Protein AF-A0A560JV36-F1 (afdb_monomer)

Nearest PDB structures (foldseek):
  2elb-assembly1_A-2  TM=2.844E-01  e=1.618E+00  Homo sapiens
  5ew5-assembly4_D  TM=3.271E-01  e=3.109E+00  Escherichia coli
  3ja6-assembly1_H  TM=3.514E-01  e=5.975E+00  Escherichia coli
  3zx6-assembly1_A  TM=2.490E-01  e=4.184E+00  Archaeoglobus fulgidus DSM 4304

InterPro domains:
  IPR007439 Chemotaxis phosphatase, CheZ [PF04344] (165-250)

Organism: NCBI:txid28077

Structure (mmCIF, N/CA/C/O backbone):
data_AF-A0A560JV36-F1
#
_entry.id   AF-A0A560JV36-F1
#
loop_
_atom_site.group_PDB
_atom_site.id
_atom_site.type_symbol
_atom_site.label_atom_id
_atom_site.label_alt_id
_atom_site.label_comp_id
_atom_site.label_asym_id
_atom_site.label_entity_id
_atom_site.label_seq_id
_atom_site.pdbx_PDB_ins_code
_atom_site.Cartn_x
_atom_site.Cartn_y
_atom_site.Cartn_z
_atom_site.occupancy
_atom_site.B_iso_or_equiv
_atom_site.auth_seq_id
_atom_site.auth_comp_id
_atom_site.auth_asym_id
_atom_site.auth_atom_id
_atom_site.pdbx_PDB_model_num
ATOM 1 N N . MET A 1 1 ? -36.695 -21.316 -60.852 1.00 41.94 1 MET A N 1
ATOM 2 C CA . MET A 1 1 ? -36.403 -22.644 -61.435 1.00 41.94 1 MET A CA 1
ATOM 3 C C . MET A 1 1 ? -34.907 -22.887 -61.261 1.00 41.94 1 MET A C 1
ATOM 5 O O . MET A 1 1 ? -34.122 -22.280 -61.974 1.00 41.94 1 MET A O 1
ATOM 9 N N . GLY A 1 2 ? -34.508 -23.595 -60.200 1.00 36.28 2 GLY A N 1
ATOM 10 C CA . GLY A 1 2 ? -33.107 -23.695 -59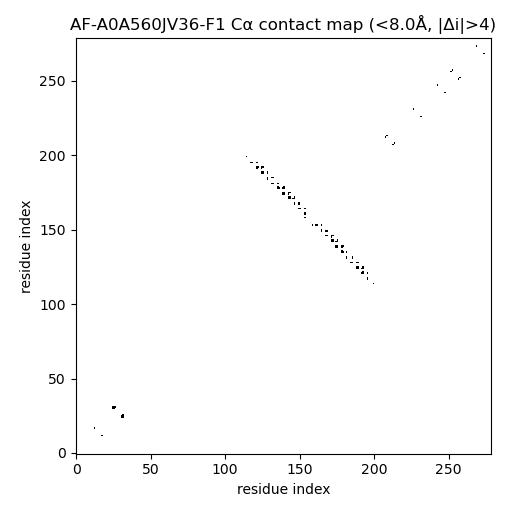.770 1.00 36.28 2 GLY A CA 1
ATOM 11 C C . GLY A 1 2 ? -32.317 -24.739 -60.560 1.00 36.28 2 GLY A C 1
ATOM 12 O O . GLY A 1 2 ? -32.754 -25.882 -60.671 1.00 36.28 2 GLY A O 1
ATOM 13 N N . GLN A 1 3 ? -31.159 -24.343 -61.090 1.00 41.47 3 GLN A N 1
ATOM 14 C CA . GLN A 1 3 ? -30.168 -25.240 -61.686 1.00 41.47 3 GLN A CA 1
ATOM 15 C C . GLN A 1 3 ? -29.420 -25.986 -60.571 1.00 41.47 3 GLN A C 1
ATOM 17 O O . GLN A 1 3 ? -28.807 -25.356 -59.713 1.00 41.47 3 GLN A O 1
ATOM 22 N N . LYS A 1 4 ? -29.467 -27.325 -60.580 1.00 43.69 4 LYS A N 1
ATOM 23 C CA . LYS A 1 4 ? -28.567 -28.170 -59.782 1.00 43.69 4 LYS A CA 1
ATOM 24 C C . LYS A 1 4 ? -27.285 -28.397 -60.579 1.00 43.69 4 LYS A C 1
ATOM 26 O O . LYS A 1 4 ? -27.257 -29.200 -61.506 1.00 43.69 4 LYS A O 1
ATOM 31 N N . THR A 1 5 ? -26.239 -27.675 -60.206 1.00 42.78 5 THR A N 1
ATOM 32 C CA . THR A 1 5 ? -24.848 -27.919 -60.588 1.00 42.78 5 THR A CA 1
ATOM 33 C C . THR A 1 5 ? -24.401 -29.246 -59.969 1.00 42.78 5 THR A C 1
ATOM 35 O O . THR A 1 5 ? -24.164 -29.331 -58.767 1.00 42.78 5 THR A O 1
ATOM 38 N N . GLY A 1 6 ? -24.338 -30.304 -60.781 1.00 41.75 6 GLY A N 1
ATOM 39 C CA . GLY A 1 6 ? -23.710 -31.568 -60.405 1.00 41.75 6 GLY A CA 1
ATOM 40 C C . GLY A 1 6 ? -22.197 -31.396 -60.419 1.00 41.75 6 GLY A C 1
ATOM 41 O O . GLY A 1 6 ? -21.575 -31.466 -61.476 1.00 41.75 6 GLY A O 1
ATOM 42 N N . VAL A 1 7 ? -21.621 -31.111 -59.255 1.00 38.47 7 VAL A N 1
ATOM 43 C CA . VAL A 1 7 ? -20.174 -31.140 -59.044 1.00 38.47 7 VAL A CA 1
ATOM 44 C C . VAL A 1 7 ? -19.738 -32.598 -59.177 1.00 38.47 7 VAL A C 1
ATOM 46 O O . VAL A 1 7 ? -20.092 -33.428 -58.345 1.00 38.47 7 VAL A O 1
ATOM 49 N N . VAL A 1 8 ? -19.032 -32.928 -60.260 1.00 46.91 8 VAL A N 1
ATOM 50 C CA . VAL A 1 8 ? -18.355 -34.222 -60.398 1.00 46.91 8 VAL A CA 1
ATOM 51 C C . VAL A 1 8 ? -17.163 -34.184 -59.450 1.00 46.91 8 VAL A C 1
ATOM 53 O O . VAL A 1 8 ? -16.150 -33.548 -59.727 1.00 46.91 8 VAL A O 1
ATOM 56 N N . GLU A 1 9 ? -17.336 -34.801 -58.290 1.00 43.22 9 GLU A N 1
ATOM 57 C CA . GLU A 1 9 ? -16.313 -34.953 -57.266 1.00 43.22 9 GLU A CA 1
ATOM 58 C C . GLU A 1 9 ? -15.218 -35.886 -57.801 1.00 43.22 9 GLU A C 1
ATOM 60 O O . GLU A 1 9 ? -15.402 -37.096 -57.928 1.00 43.22 9 GLU A O 1
ATOM 65 N N . THR A 1 10 ? -14.079 -35.316 -58.196 1.00 47.97 10 THR A N 1
ATOM 66 C CA . THR A 1 10 ? -12.901 -36.086 -58.606 1.00 47.97 10 THR A CA 1
ATOM 67 C C . THR A 1 10 ? -12.250 -36.675 -57.358 1.00 47.97 10 THR A C 1
ATOM 69 O O . THR A 1 10 ? -11.344 -36.074 -56.779 1.00 47.97 10 THR A O 1
ATOM 72 N N . ALA A 1 11 ? -12.756 -37.823 -56.904 1.00 59.91 11 ALA A N 1
ATOM 73 C CA . ALA A 1 11 ? -12.191 -38.553 -55.779 1.00 59.91 11 ALA A CA 1
ATOM 74 C C . ALA A 1 11 ? -10.736 -38.951 -56.084 1.00 59.91 11 ALA A C 1
ATOM 76 O O . ALA A 1 11 ? -10.438 -39.515 -57.139 1.00 59.91 11 ALA A O 1
ATOM 77 N N . ALA A 1 12 ? -9.824 -38.645 -55.161 1.00 54.38 12 ALA A N 1
ATOM 78 C CA . ALA A 1 12 ? -8.434 -39.070 -55.240 1.00 54.38 12 ALA A CA 1
ATOM 79 C C . ALA A 1 12 ? -8.362 -40.590 -55.021 1.00 54.38 12 ALA A C 1
ATOM 81 O O . ALA A 1 12 ? -8.427 -41.063 -53.889 1.00 54.38 12 ALA A O 1
ATOM 82 N N . ILE A 1 13 ? -8.276 -41.355 -56.110 1.00 73.94 13 ILE A N 1
ATOM 83 C CA . ILE A 1 13 ? -8.125 -42.815 -56.071 1.00 73.94 13 ILE A CA 1
ATOM 84 C C . ILE A 1 13 ? -6.746 -43.127 -55.478 1.00 73.94 13 ILE A C 1
ATOM 86 O O . ILE A 1 13 ? -5.730 -42.635 -55.977 1.00 73.94 13 ILE A O 1
ATOM 90 N N . THR A 1 14 ? -6.693 -43.912 -54.399 1.00 78.75 14 THR A N 1
ATOM 91 C CA . THR A 1 14 ? -5.411 -44.319 -53.810 1.00 78.75 14 THR A CA 1
ATOM 92 C C . THR A 1 14 ? -4.695 -45.320 -54.723 1.00 78.75 14 THR A C 1
ATOM 94 O O . THR A 1 14 ? -5.319 -45.985 -55.547 1.00 78.75 14 THR A O 1
ATOM 97 N N . ALA A 1 15 ? -3.372 -45.466 -54.591 1.00 69.25 15 ALA A N 1
ATOM 98 C CA . ALA A 1 15 ? -2.605 -46.390 -55.437 1.00 69.25 15 ALA A CA 1
ATOM 99 C C . ALA A 1 15 ? -3.085 -47.855 -55.333 1.00 69.25 15 ALA A C 1
ATOM 101 O O . ALA A 1 15 ? -2.974 -48.599 -56.303 1.00 69.25 15 ALA A O 1
ATOM 102 N N . ALA A 1 16 ? -3.633 -48.255 -54.180 1.00 76.19 16 ALA A N 1
ATOM 103 C CA . ALA A 1 16 ? -4.204 -49.585 -53.970 1.00 76.19 16 ALA A CA 1
ATOM 104 C C . ALA A 1 16 ? -5.588 -49.740 -54.627 1.00 76.19 16 ALA A C 1
ATOM 106 O O . ALA A 1 16 ? -5.872 -50.776 -55.223 1.00 76.19 16 ALA A O 1
ATOM 107 N N . ASP A 1 17 ? -6.425 -48.701 -54.579 1.00 77.50 17 ASP A N 1
ATOM 108 C CA . ASP A 1 17 ? -7.713 -48.702 -55.284 1.00 77.50 17 ASP A CA 1
ATOM 109 C C . ASP A 1 17 ? -7.498 -48.713 -56.802 1.00 77.50 17 ASP A C 1
ATOM 111 O O . ASP A 1 17 ? -8.199 -49.408 -57.532 1.00 77.50 17 ASP A O 1
ATOM 115 N N . TYR A 1 18 ? -6.478 -47.993 -57.281 1.00 76.44 18 TYR A N 1
ATOM 116 C CA . TYR A 1 18 ? -6.113 -47.966 -58.694 1.00 76.44 18 TYR A CA 1
ATOM 117 C C . TYR A 1 18 ? -5.726 -49.357 -59.205 1.00 76.44 18 TYR A C 1
ATOM 119 O O . TYR A 1 18 ? -6.238 -49.778 -60.238 1.00 76.44 18 TYR A O 1
ATOM 127 N N . THR A 1 19 ? -4.870 -50.094 -58.488 1.00 76.81 19 THR A N 1
ATOM 128 C CA . THR A 1 19 ? -4.449 -51.443 -58.910 1.00 76.81 19 THR A CA 1
ATOM 129 C C . THR A 1 19 ? -5.589 -52.456 -58.847 1.00 76.81 19 THR A C 1
ATOM 131 O O . THR A 1 19 ? -5.676 -53.324 -59.714 1.00 76.81 19 THR A O 1
ATOM 134 N N . ALA A 1 20 ? -6.493 -52.335 -57.870 1.00 80.00 20 ALA A N 1
ATOM 135 C CA . ALA A 1 20 ? -7.687 -53.172 -57.792 1.00 80.00 20 ALA A CA 1
ATOM 136 C C . ALA A 1 20 ? -8.638 -52.923 -58.977 1.00 80.00 20 ALA A C 1
ATOM 138 O O . ALA A 1 20 ? -9.064 -53.872 -59.637 1.00 80.00 20 ALA A O 1
ATOM 139 N N . ILE A 1 21 ? -8.907 -51.652 -59.295 1.00 77.94 21 ILE A N 1
ATOM 140 C CA . ILE A 1 21 ? -9.744 -51.257 -60.437 1.00 77.94 21 ILE A CA 1
ATOM 141 C C . ILE A 1 21 ? -9.081 -51.653 -61.762 1.00 77.94 21 ILE A C 1
ATOM 143 O O . ILE A 1 21 ? -9.749 -52.141 -62.670 1.00 77.94 21 ILE A O 1
ATOM 147 N N . GLU A 1 22 ? -7.764 -51.486 -61.890 1.00 76.75 22 GLU A N 1
ATOM 148 C CA . GLU A 1 22 ? -7.005 -51.893 -63.075 1.00 76.75 22 GLU A CA 1
ATOM 149 C C . GLU A 1 22 ? -7.089 -53.409 -63.306 1.00 76.75 22 GLU A C 1
ATOM 151 O O . GLU A 1 22 ? -7.341 -53.841 -64.432 1.00 76.75 22 GLU A O 1
ATOM 156 N N . ALA A 1 23 ? -6.965 -54.221 -62.251 1.00 78.44 23 ALA A N 1
ATOM 157 C CA . ALA A 1 23 ? -7.116 -55.673 -62.337 1.00 78.44 23 ALA A CA 1
ATOM 158 C C . ALA A 1 23 ? -8.531 -56.092 -62.774 1.00 78.44 23 ALA A C 1
ATOM 160 O O . ALA A 1 23 ? -8.683 -57.015 -63.577 1.00 78.44 23 ALA A O 1
ATOM 161 N N . GLU A 1 24 ? -9.563 -55.396 -62.296 1.00 80.88 24 GLU A N 1
ATOM 162 C CA . GLU A 1 24 ? -10.949 -55.634 -62.705 1.00 80.88 24 GLU A CA 1
ATOM 163 C C . GLU A 1 24 ? -11.189 -55.236 -64.170 1.00 80.88 24 GLU A C 1
ATOM 165 O O . GLU A 1 24 ? -11.751 -56.010 -64.948 1.00 80.88 24 GLU A O 1
ATOM 170 N N . LEU A 1 25 ? -10.681 -54.074 -64.586 1.00 76.50 25 LEU A N 1
ATOM 171 C CA . LEU A 1 25 ? -10.759 -53.583 -65.963 1.00 76.50 25 LEU A CA 1
ATOM 172 C C . LEU A 1 25 ? -10.025 -54.498 -66.953 1.00 76.50 25 LEU A C 1
ATOM 174 O O . LEU A 1 25 ? -10.475 -54.669 -68.087 1.00 76.50 25 LEU A O 1
ATOM 178 N N . LEU A 1 26 ? -8.926 -55.127 -66.532 1.00 77.31 26 LEU A N 1
ATOM 179 C CA . LEU A 1 26 ? -8.148 -56.063 -67.346 1.00 77.31 26 LEU A CA 1
ATOM 180 C C . LEU A 1 26 ? -8.851 -57.406 -67.600 1.00 77.31 26 LEU A C 1
ATOM 182 O O . LEU A 1 26 ? -8.397 -58.146 -68.480 1.00 77.31 26 LEU A O 1
ATOM 186 N N . ASN A 1 27 ? -9.957 -57.721 -66.913 1.00 82.62 27 ASN A N 1
ATOM 187 C CA . ASN A 1 27 ? -10.761 -58.907 -67.226 1.00 82.62 27 ASN A CA 1
ATOM 188 C C . ASN A 1 27 ? -11.555 -58.755 -68.535 1.00 82.62 27 ASN A C 1
ATOM 190 O O . ASN A 1 27 ? -11.782 -59.756 -69.218 1.00 82.62 27 ASN A O 1
ATOM 194 N N . ASP A 1 28 ? -11.917 -57.532 -68.946 1.00 87.12 28 ASP A N 1
ATOM 195 C CA . ASP A 1 28 ? -12.585 -57.289 -70.232 1.00 87.12 28 ASP A CA 1
ATOM 196 C C . ASP A 1 28 ? -11.551 -57.182 -71.382 1.00 87.12 28 ASP A C 1
ATOM 198 O O . ASP A 1 28 ? -10.689 -56.293 -71.378 1.00 87.12 28 ASP A O 1
ATOM 202 N N . PRO A 1 29 ? -11.625 -58.045 -72.417 1.00 83.12 29 PRO A N 1
ATOM 203 C CA . PRO A 1 29 ? -10.737 -57.984 -73.577 1.00 83.12 29 PRO A CA 1
ATOM 204 C C . PRO A 1 29 ? -10.729 -56.639 -74.317 1.00 83.12 29 PRO A C 1
ATOM 206 O O . PRO A 1 29 ? -9.696 -56.256 -74.869 1.00 83.12 29 PRO A O 1
ATOM 209 N N . ARG A 1 30 ? -11.855 -55.914 -74.357 1.00 80.62 30 ARG A N 1
ATOM 210 C CA . ARG A 1 30 ? -11.946 -54.616 -75.051 1.00 80.62 30 ARG A CA 1
ATOM 211 C C . ARG A 1 30 ? -11.206 -53.525 -74.294 1.00 80.62 30 ARG A C 1
ATOM 213 O O . ARG A 1 30 ? -10.512 -52.711 -74.904 1.00 80.62 30 ARG A O 1
ATOM 220 N N . THR A 1 31 ? -11.323 -53.546 -72.974 1.00 82.25 31 THR A N 1
ATOM 221 C CA . THR A 1 31 ? -10.645 -52.607 -72.085 1.00 82.25 31 THR A CA 1
ATOM 222 C C . THR A 1 31 ? -9.133 -52.775 -72.172 1.00 82.25 31 THR A C 1
ATOM 224 O O . THR A 1 31 ? -8.419 -51.786 -72.313 1.00 82.25 31 THR A O 1
ATOM 227 N N . ARG A 1 32 ? -8.636 -54.015 -72.239 1.00 81.94 32 ARG A N 1
ATOM 228 C CA . ARG A 1 32 ? -7.206 -54.297 -72.449 1.00 81.94 32 ARG A CA 1
ATOM 229 C C . ARG A 1 32 ? -6.658 -53.671 -73.736 1.00 81.94 32 ARG A C 1
ATOM 231 O O . ARG A 1 32 ? -5.669 -52.945 -73.692 1.00 81.94 32 ARG A O 1
ATOM 238 N N . ALA A 1 33 ? -7.340 -53.879 -74.863 1.00 82.00 33 ALA A N 1
ATOM 239 C CA . ALA A 1 33 ? -6.922 -53.319 -76.152 1.00 82.00 33 ALA A CA 1
ATOM 240 C C . ALA A 1 33 ? -6.963 -51.778 -76.172 1.00 82.00 33 ALA A C 1
ATOM 242 O O . ALA A 1 33 ? -6.123 -51.129 -76.801 1.00 82.00 33 ALA A O 1
ATOM 243 N N . PHE A 1 34 ? -7.933 -51.172 -75.47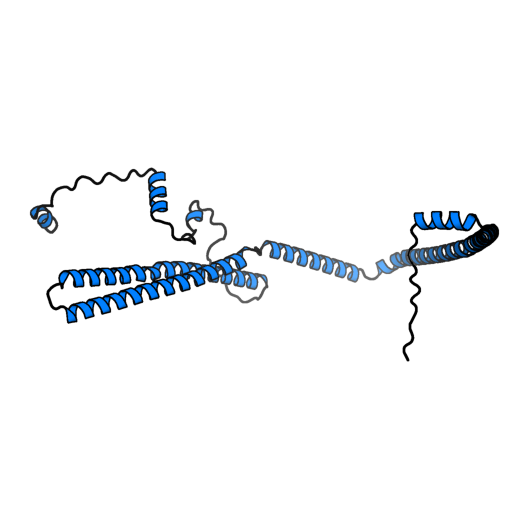7 1.00 83.81 34 PHE A N 1
ATOM 244 C CA . PHE A 1 34 ? -7.996 -49.722 -75.309 1.00 83.81 34 PHE A CA 1
ATOM 245 C C . PHE A 1 34 ? -6.799 -49.186 -74.509 1.00 83.81 34 PHE A C 1
ATOM 247 O O . PHE A 1 34 ? -6.168 -48.218 -74.943 1.00 83.81 34 PHE A O 1
ATOM 254 N N . LEU A 1 35 ? -6.460 -49.825 -73.384 1.00 82.00 35 LEU A N 1
ATOM 255 C CA . LEU A 1 35 ? -5.333 -49.428 -72.535 1.00 82.00 35 LEU A CA 1
ATOM 256 C C . LEU A 1 35 ? -3.995 -49.555 -73.277 1.00 82.00 35 LEU A C 1
ATOM 258 O O . LEU A 1 35 ? -3.226 -48.600 -73.297 1.00 82.00 35 LEU A O 1
ATOM 262 N N . GLU A 1 36 ? -3.764 -50.649 -74.006 1.00 81.38 36 GLU A N 1
ATOM 263 C CA . GLU A 1 36 ? -2.555 -50.819 -74.829 1.00 81.38 36 GLU A CA 1
ATOM 264 C C . GLU A 1 36 ? -2.394 -49.703 -75.872 1.00 81.38 36 GLU A C 1
ATOM 266 O O . GLU A 1 36 ? -1.304 -49.145 -76.051 1.00 81.38 36 GLU A O 1
ATOM 271 N N . LYS A 1 37 ? -3.492 -49.335 -76.549 1.00 80.50 37 LYS A N 1
ATOM 272 C CA . LYS A 1 37 ? -3.490 -48.267 -77.556 1.00 80.50 37 LYS A CA 1
ATOM 273 C C . LYS A 1 37 ? -3.258 -46.891 -76.927 1.00 80.50 37 LYS A C 1
ATOM 275 O O . LYS A 1 37 ? -2.536 -46.074 -77.501 1.00 80.50 37 LYS A O 1
ATOM 280 N N . ARG A 1 38 ? -3.830 -46.638 -75.746 1.00 79.38 38 ARG A N 1
ATOM 281 C CA . ARG A 1 38 ? -3.603 -45.418 -74.957 1.00 79.38 38 ARG A CA 1
ATOM 282 C C . ARG A 1 38 ? -2.145 -45.311 -74.515 1.00 79.38 38 ARG A C 1
ATOM 284 O O . ARG A 1 38 ? -1.536 -44.263 -74.706 1.00 79.38 38 ARG A O 1
ATOM 291 N N . ASP A 1 39 ? -1.565 -46.386 -74.000 1.00 76.50 39 ASP A N 1
ATOM 292 C CA . ASP A 1 39 ? -0.191 -46.389 -73.497 1.00 76.50 39 ASP A CA 1
ATOM 293 C C . ASP A 1 39 ? 0.826 -46.249 -74.645 1.00 76.50 39 ASP A C 1
ATOM 295 O O . ASP A 1 39 ? 1.860 -45.594 -74.507 1.00 76.50 39 ASP A O 1
ATOM 299 N N . ALA A 1 40 ? 0.529 -46.802 -75.828 1.00 74.19 40 ALA A N 1
ATOM 300 C CA . ALA A 1 40 ? 1.289 -46.522 -77.049 1.00 74.19 40 ALA A CA 1
ATOM 301 C C . ALA A 1 40 ? 1.216 -45.036 -77.455 1.00 74.19 40 ALA A C 1
ATOM 303 O O . ALA A 1 40 ? 2.239 -44.439 -77.793 1.00 74.19 40 ALA A O 1
ATOM 304 N N . HIS A 1 41 ? 0.034 -44.417 -77.374 1.00 71.81 41 HIS A N 1
ATOM 305 C CA . HIS A 1 41 ? -0.137 -42.995 -77.676 1.00 71.81 41 HIS A CA 1
ATOM 306 C C . HIS A 1 41 ? 0.590 -42.095 -76.663 1.00 71.81 41 HIS A C 1
ATOM 308 O O . HIS A 1 41 ? 1.303 -41.177 -77.063 1.00 71.81 41 HIS A O 1
ATOM 314 N N . MET A 1 42 ? 0.496 -42.396 -75.364 1.00 64.44 42 MET A N 1
ATOM 315 C CA . MET A 1 42 ? 1.185 -41.642 -74.310 1.00 64.44 42 MET A CA 1
ATOM 316 C C . MET A 1 42 ? 2.709 -41.725 -74.423 1.00 64.44 42 MET A C 1
ATOM 318 O O . MET A 1 42 ? 3.383 -40.722 -74.199 1.00 64.44 42 MET A O 1
ATOM 322 N N . ARG A 1 43 ? 3.264 -42.875 -74.826 1.00 65.44 43 ARG A N 1
ATOM 323 C CA . ARG A 1 43 ? 4.708 -43.007 -75.085 1.00 65.44 43 ARG A CA 1
ATOM 324 C C . ARG A 1 43 ? 5.178 -42.107 -76.230 1.00 65.44 43 ARG A C 1
ATOM 326 O O . ARG A 1 43 ? 6.215 -41.462 -76.099 1.00 65.44 43 ARG A O 1
ATOM 333 N N . ASN A 1 44 ? 4.400 -42.007 -77.307 1.00 63.22 44 ASN A N 1
ATOM 334 C CA . ASN A 1 44 ? 4.735 -41.136 -78.436 1.00 63.22 44 ASN A CA 1
ATOM 335 C C . ASN A 1 44 ? 4.583 -39.643 -78.099 1.00 63.22 44 ASN A C 1
ATOM 337 O O . ASN A 1 44 ? 5.404 -38.840 -78.530 1.00 63.22 44 ASN A O 1
ATOM 341 N N . VAL A 1 45 ? 3.580 -39.265 -77.302 1.00 61.56 45 VAL A N 1
ATOM 342 C CA . VAL A 1 45 ? 3.370 -37.865 -76.891 1.00 61.56 45 VAL A CA 1
ATOM 343 C C . VAL A 1 45 ? 4.405 -37.424 -75.845 1.00 61.56 45 VAL A C 1
ATOM 345 O O . VAL A 1 45 ? 4.955 -36.331 -75.949 1.00 61.56 45 VAL A O 1
ATOM 348 N N . GLY A 1 46 ? 4.752 -38.286 -74.884 1.00 58.31 46 GLY A N 1
ATOM 349 C CA . GLY A 1 46 ? 5.746 -37.976 -73.850 1.00 58.31 46 GLY A CA 1
ATOM 350 C C . GLY A 1 46 ? 7.166 -37.777 -74.393 1.00 58.31 46 GLY A C 1
ATOM 351 O O . GLY A 1 46 ? 7.893 -36.912 -73.905 1.00 58.31 46 GLY A O 1
ATOM 352 N N . ALA A 1 47 ? 7.554 -38.524 -75.432 1.00 57.59 47 ALA A N 1
ATOM 353 C CA . ALA A 1 47 ? 8.881 -38.406 -76.036 1.00 57.59 47 ALA A CA 1
ATOM 354 C C . ALA A 1 47 ? 9.089 -37.064 -76.763 1.00 57.59 47 ALA A C 1
ATOM 356 O O . ALA A 1 47 ? 10.168 -36.479 -76.666 1.00 57.59 47 ALA A O 1
ATOM 357 N N . SER A 1 48 ? 8.065 -36.551 -77.454 1.00 57.88 48 SER A N 1
ATOM 358 C CA . SER A 1 48 ? 8.172 -35.301 -78.214 1.00 57.88 48 SER A CA 1
ATOM 359 C C . SER A 1 48 ? 8.042 -34.063 -77.326 1.00 57.88 48 SER A C 1
ATOM 361 O O . SER A 1 48 ? 8.866 -33.160 -77.406 1.00 57.88 48 SER A O 1
ATOM 363 N N . THR A 1 49 ? 7.065 -34.015 -76.416 1.00 61.91 49 THR A N 1
ATOM 364 C CA . THR A 1 49 ? 6.797 -32.781 -75.656 1.00 61.91 49 THR A CA 1
ATOM 365 C C . THR A 1 49 ? 7.837 -32.514 -74.564 1.00 61.91 49 THR A C 1
ATOM 367 O O . THR A 1 49 ? 8.238 -31.368 -74.364 1.00 61.91 49 THR A O 1
ATOM 370 N N . SER A 1 50 ? 8.324 -33.550 -73.869 1.00 59.91 50 SER A N 1
ATOM 371 C CA . SER A 1 50 ? 9.354 -33.373 -72.834 1.00 59.91 50 SER A CA 1
ATOM 372 C C . SER A 1 50 ? 10.741 -33.121 -73.421 1.00 59.91 50 SER A C 1
ATOM 374 O O . SER A 1 50 ? 11.493 -32.332 -72.851 1.00 59.91 50 SER A O 1
ATOM 376 N N . GLY A 1 51 ? 11.073 -33.746 -74.557 1.00 64.88 51 GLY A N 1
ATOM 377 C CA . GLY A 1 51 ? 12.323 -33.487 -75.276 1.00 64.88 51 GLY A CA 1
ATOM 378 C C . GLY A 1 51 ? 12.408 -32.042 -75.767 1.00 64.88 51 GLY A C 1
ATOM 379 O O . GLY A 1 51 ? 13.414 -31.370 -75.531 1.00 64.88 51 GLY A O 1
ATOM 380 N N . ASP A 1 52 ? 11.318 -31.538 -76.345 1.00 68.31 52 ASP A N 1
ATOM 381 C CA . ASP A 1 52 ? 11.238 -30.163 -76.839 1.00 68.31 52 ASP A CA 1
ATOM 382 C C . ASP A 1 52 ? 11.290 -29.141 -75.696 1.00 68.31 52 ASP A C 1
ATOM 384 O O . ASP A 1 52 ? 12.044 -28.169 -75.770 1.00 68.31 52 ASP A O 1
ATOM 388 N N . LEU A 1 53 ? 10.564 -29.375 -74.596 1.00 69.62 53 LEU A N 1
ATOM 389 C CA . LEU A 1 53 ? 10.606 -28.498 -73.420 1.00 69.62 53 LEU A CA 1
ATOM 390 C C . LEU A 1 53 ? 11.992 -28.472 -72.762 1.00 69.62 53 LEU A C 1
ATOM 392 O O . LEU A 1 53 ? 12.471 -27.398 -72.406 1.00 69.62 53 LEU A O 1
ATOM 396 N N . LEU A 1 54 ? 12.669 -29.618 -72.632 1.00 72.75 54 LEU A N 1
ATOM 397 C CA . LEU A 1 54 ? 14.046 -29.676 -72.122 1.00 72.75 54 LEU A CA 1
ATOM 398 C C . LEU A 1 54 ? 15.035 -28.973 -73.059 1.00 72.75 54 LEU A C 1
ATOM 400 O O . LEU A 1 54 ? 15.966 -28.320 -72.584 1.00 72.75 54 LEU A O 1
ATOM 404 N N . GLY A 1 55 ? 14.827 -29.072 -74.374 1.00 75.31 55 GLY A N 1
ATOM 405 C CA . GLY A 1 55 ? 15.601 -28.343 -75.377 1.00 75.31 55 GLY A CA 1
ATOM 406 C C . GLY A 1 55 ? 15.439 -26.828 -75.244 1.00 75.31 55 GLY A C 1
ATOM 407 O O . GLY A 1 55 ? 16.436 -26.107 -75.180 1.00 75.31 55 GLY A O 1
ATOM 408 N N . MET A 1 56 ? 14.198 -26.352 -75.114 1.00 77.69 56 MET A N 1
ATOM 409 C CA . MET A 1 56 ? 13.889 -24.935 -74.895 1.00 77.69 56 MET A CA 1
ATOM 410 C C . MET A 1 56 ? 14.446 -24.426 -73.560 1.00 77.69 56 MET A C 1
ATOM 412 O O . MET A 1 56 ? 15.061 -23.362 -73.517 1.00 77.69 56 MET A O 1
ATOM 416 N N . LEU A 1 57 ? 14.309 -25.204 -72.481 1.00 77.44 57 LEU A N 1
ATOM 417 C CA . LEU A 1 57 ? 14.840 -24.838 -71.167 1.00 77.44 57 LEU A CA 1
ATOM 418 C C . LEU A 1 57 ? 16.373 -24.746 -71.192 1.00 77.44 57 LEU A C 1
ATOM 420 O O . LEU A 1 57 ? 16.947 -23.814 -70.637 1.00 77.44 57 LEU A O 1
ATOM 424 N N . ARG A 1 58 ? 17.051 -25.680 -71.872 1.00 76.81 58 ARG A N 1
ATOM 425 C CA . ARG A 1 58 ? 18.513 -25.664 -72.028 1.00 76.81 58 ARG A CA 1
ATOM 426 C C . ARG A 1 58 ? 18.987 -24.458 -72.841 1.00 76.81 58 ARG A C 1
ATOM 428 O O . ARG A 1 58 ? 19.996 -23.859 -72.476 1.00 76.81 58 ARG A O 1
ATOM 435 N N . ALA A 1 59 ? 18.272 -24.095 -73.906 1.00 78.62 59 ALA A N 1
ATOM 436 C CA . ALA A 1 59 ? 18.573 -22.900 -74.691 1.00 78.62 59 ALA A CA 1
ATOM 437 C C . ALA A 1 59 ? 18.458 -21.624 -73.842 1.00 78.62 59 ALA A C 1
ATOM 439 O O . ALA A 1 59 ? 19.366 -20.791 -73.860 1.00 78.62 59 ALA A O 1
ATOM 440 N N . GLU A 1 60 ? 17.406 -21.508 -73.030 1.00 77.75 60 GLU A N 1
ATOM 441 C CA . GLU A 1 60 ? 17.190 -20.302 -72.229 1.00 77.75 60 GLU A CA 1
ATOM 442 C C . GLU A 1 60 ? 18.107 -20.222 -71.001 1.00 77.75 60 GLU A C 1
ATOM 444 O O . GLU A 1 60 ? 18.578 -19.138 -70.654 1.00 77.75 60 GLU A O 1
ATOM 449 N N . VAL A 1 61 ? 18.491 -21.363 -70.417 1.00 82.25 61 VAL A N 1
ATOM 450 C CA . VAL A 1 61 ? 19.579 -21.427 -69.424 1.00 82.25 61 VAL A CA 1
ATOM 451 C C . VAL A 1 61 ? 20.917 -21.007 -70.044 1.00 82.25 61 VAL A C 1
ATOM 453 O O . VAL A 1 61 ? 21.652 -20.241 -69.422 1.00 82.25 61 VAL A O 1
ATOM 456 N N . GLY A 1 62 ? 21.223 -21.428 -71.276 1.00 77.75 62 GLY A N 1
ATOM 457 C CA . GLY A 1 62 ? 22.429 -20.991 -71.991 1.00 77.75 62 GLY A CA 1
ATOM 458 C C . GLY A 1 62 ? 22.440 -19.481 -72.261 1.00 77.75 62 GLY A C 1
ATOM 459 O O . GLY A 1 62 ? 23.463 -18.814 -72.093 1.00 77.75 62 GLY A O 1
ATOM 460 N N . LYS A 1 63 ? 21.278 -18.909 -72.591 1.00 80.75 63 LYS A N 1
ATOM 461 C CA . LYS A 1 63 ? 21.109 -17.463 -72.769 1.00 80.75 63 LYS A CA 1
ATOM 462 C C . LYS A 1 63 ? 21.294 -16.700 -71.456 1.00 80.75 63 LYS A C 1
ATOM 464 O O . LYS A 1 63 ? 22.053 -15.733 -71.433 1.00 80.75 63 LYS A O 1
ATOM 469 N N . LEU A 1 64 ? 20.716 -17.175 -70.350 1.00 74.94 64 LEU A N 1
ATOM 470 C CA . LEU A 1 64 ? 20.942 -16.611 -69.012 1.00 74.94 64 LEU A CA 1
ATOM 471 C C . LEU A 1 64 ? 22.407 -16.707 -68.570 1.00 74.94 64 LEU A C 1
ATOM 473 O O . LEU A 1 64 ? 22.927 -15.755 -67.992 1.00 74.94 64 LEU A O 1
ATOM 477 N N . GLN A 1 65 ? 23.097 -17.807 -68.879 1.00 72.62 65 GLN A N 1
ATOM 478 C CA . GLN A 1 65 ? 24.531 -17.943 -68.616 1.00 72.62 65 GLN A CA 1
ATOM 479 C C . GLN A 1 65 ? 25.350 -16.929 -69.423 1.00 72.62 65 GLN A C 1
ATOM 481 O O . GLN A 1 65 ? 26.228 -16.283 -68.859 1.00 72.62 65 GLN A O 1
ATOM 486 N N . SER A 1 66 ? 25.029 -16.714 -70.704 1.00 73.12 66 SER A N 1
ATOM 487 C CA . SER A 1 66 ? 25.701 -15.696 -71.526 1.00 73.12 66 SER A CA 1
ATOM 488 C C . SER A 1 66 ? 25.451 -14.266 -71.025 1.00 73.12 66 SER A C 1
ATOM 490 O O . SER A 1 66 ? 26.393 -13.482 -70.928 1.00 73.12 66 SER A O 1
ATOM 492 N N . MET A 1 67 ? 24.223 -13.945 -70.599 1.00 72.19 67 MET A N 1
ATOM 493 C CA . MET A 1 67 ? 23.888 -12.659 -69.974 1.00 72.19 67 MET A CA 1
ATOM 494 C C . MET A 1 67 ? 24.584 -12.474 -68.620 1.00 72.19 67 MET A C 1
ATOM 496 O O . MET A 1 67 ? 25.079 -11.390 -68.327 1.00 72.19 67 MET A O 1
ATOM 500 N N . SER A 1 68 ? 24.672 -13.528 -67.804 1.00 67.00 68 SER A N 1
ATOM 501 C CA . SER A 1 68 ? 25.439 -13.524 -66.553 1.00 67.00 68 SER A CA 1
ATOM 502 C C . SER A 1 68 ? 26.931 -13.297 -66.805 1.00 67.00 68 SER A C 1
ATOM 504 O O . SER A 1 68 ? 27.554 -12.537 -66.067 1.00 67.00 68 SER A O 1
ATOM 506 N N . HIS A 1 69 ? 27.497 -13.882 -67.864 1.00 62.97 69 HIS A N 1
ATOM 507 C CA . HIS A 1 69 ? 28.898 -13.670 -68.225 1.00 62.97 69 HIS A CA 1
ATOM 508 C C . HIS A 1 69 ? 29.150 -12.243 -68.737 1.00 62.97 69 HIS A C 1
ATOM 510 O O . HIS A 1 69 ? 30.112 -11.606 -68.320 1.00 62.97 69 HIS A O 1
ATOM 516 N N . GLN A 1 70 ? 28.229 -11.682 -69.527 1.00 63.81 70 GLN A N 1
ATOM 517 C CA . GLN A 1 70 ? 28.277 -10.277 -69.954 1.00 63.81 70 GLN A CA 1
ATOM 518 C C . GLN A 1 70 ? 28.117 -9.291 -68.782 1.00 63.81 70 GLN A C 1
ATOM 520 O O . GLN A 1 70 ? 28.774 -8.252 -68.757 1.00 63.81 70 GLN A O 1
ATOM 525 N N . LEU A 1 71 ? 27.297 -9.616 -67.776 1.00 56.03 71 LEU A N 1
ATOM 526 C CA . LEU A 1 71 ? 27.181 -8.834 -66.539 1.00 56.03 71 LEU A CA 1
ATOM 527 C C . LEU A 1 71 ? 28.408 -8.991 -65.628 1.00 56.03 71 LEU A C 1
ATOM 529 O O . LEU A 1 71 ? 28.747 -8.050 -64.914 1.00 56.03 71 LEU A O 1
ATOM 533 N N . SER A 1 72 ? 29.089 -10.140 -65.662 1.00 58.31 72 SER A N 1
ATOM 534 C CA . SER A 1 72 ? 30.349 -10.376 -64.946 1.00 58.31 72 SER A CA 1
ATOM 535 C C . SER A 1 72 ? 31.487 -9.540 -65.536 1.00 58.31 72 SER A C 1
ATOM 537 O O . SER A 1 72 ? 32.188 -8.867 -64.784 1.00 58.31 72 SER A O 1
ATOM 539 N N . ASP A 1 73 ? 31.626 -9.505 -66.865 1.00 51.84 73 ASP A N 1
ATOM 540 C CA . ASP A 1 73 ? 32.627 -8.664 -67.543 1.00 51.84 73 ASP A CA 1
ATOM 541 C C . ASP A 1 73 ? 32.281 -7.164 -67.459 1.00 51.84 73 ASP A C 1
ATOM 543 O O . ASP A 1 73 ? 33.157 -6.322 -67.261 1.00 51.84 73 ASP A O 1
ATOM 547 N N . GLY A 1 74 ? 30.990 -6.808 -67.496 1.00 49.97 74 GLY A N 1
ATOM 548 C CA . GLY A 1 74 ? 30.528 -5.434 -67.269 1.00 49.97 74 GLY A CA 1
ATOM 549 C C . GLY A 1 74 ? 30.674 -4.951 -65.817 1.00 49.97 74 GLY A C 1
ATOM 550 O O . GLY A 1 74 ? 30.882 -3.760 -65.577 1.00 49.97 74 GLY A O 1
ATOM 551 N N . SER A 1 75 ? 30.624 -5.855 -64.832 1.00 48.12 75 SER A N 1
ATOM 552 C CA . SER A 1 75 ? 30.810 -5.509 -63.412 1.00 48.12 75 SER A CA 1
ATOM 553 C C . SER A 1 75 ? 32.262 -5.180 -63.064 1.00 48.12 75 SER A C 1
ATOM 555 O O . SER A 1 75 ? 32.494 -4.394 -62.145 1.00 48.12 75 SER A O 1
ATOM 557 N N . ILE A 1 76 ? 33.238 -5.691 -63.823 1.00 49.88 76 ILE A N 1
ATOM 558 C CA . ILE A 1 76 ? 34.649 -5.308 -63.661 1.00 49.88 76 ILE A CA 1
ATOM 559 C C . ILE A 1 76 ? 34.881 -3.867 -64.155 1.00 49.88 76 ILE A C 1
ATOM 561 O O . ILE A 1 76 ? 35.683 -3.142 -63.569 1.00 49.88 76 ILE A O 1
ATOM 565 N N . ALA A 1 77 ? 34.118 -3.394 -65.147 1.00 48.50 77 ALA A N 1
ATOM 566 C CA . ALA A 1 77 ? 34.218 -2.019 -65.642 1.00 48.50 77 ALA A CA 1
ATOM 567 C C . ALA A 1 77 ? 33.462 -0.987 -64.773 1.00 48.50 77 ALA A C 1
ATOM 569 O O . ALA A 1 77 ? 33.937 0.134 -64.599 1.00 48.50 77 ALA A O 1
ATOM 570 N N . ILE A 1 78 ? 32.319 -1.344 -64.169 1.00 49.62 78 ILE A N 1
ATOM 571 C CA . ILE A 1 78 ? 31.518 -0.404 -63.350 1.00 49.62 78 ILE A CA 1
ATOM 572 C C . ILE A 1 78 ? 32.055 -0.262 -61.911 1.00 49.62 78 ILE A C 1
ATOM 574 O O . ILE A 1 78 ? 31.852 0.774 -61.272 1.00 49.62 78 ILE A O 1
ATOM 578 N N . ALA A 1 79 ? 32.816 -1.238 -61.403 1.00 49.44 79 ALA A N 1
ATOM 579 C CA . ALA A 1 79 ? 33.488 -1.130 -60.104 1.00 49.44 79 ALA A CA 1
ATOM 580 C C . ALA A 1 79 ? 34.530 0.011 -60.040 1.00 49.44 79 ALA A C 1
ATOM 582 O O . ALA A 1 79 ? 34.864 0.474 -58.950 1.00 49.44 79 ALA A O 1
ATOM 583 N N . GLY A 1 80 ? 35.008 0.509 -61.186 1.00 50.41 80 GLY A N 1
ATOM 584 C CA . GLY A 1 80 ? 36.010 1.574 -61.250 1.00 50.41 80 GLY A CA 1
ATOM 585 C C . GLY A 1 80 ? 35.489 3.007 -61.066 1.00 50.41 80 GLY A C 1
ATOM 586 O O . GLY A 1 80 ? 36.305 3.902 -60.861 1.00 50.41 80 GLY A O 1
ATOM 587 N N . GLN A 1 81 ? 34.173 3.270 -61.137 1.00 55.00 81 GLN A N 1
ATOM 588 C CA . GLN A 1 81 ? 33.687 4.651 -61.337 1.00 55.00 81 GLN A CA 1
ATOM 589 C C . GLN A 1 81 ? 32.990 5.328 -60.140 1.00 55.00 81 GLN A C 1
ATOM 591 O O . GLN A 1 81 ? 32.825 6.545 -60.167 1.00 55.00 81 GLN A O 1
ATOM 596 N N . HIS A 1 82 ? 32.631 4.622 -59.059 1.00 53.66 82 HIS A N 1
ATOM 597 C CA . HIS A 1 82 ? 32.037 5.269 -57.871 1.00 53.66 82 HIS A CA 1
ATOM 598 C C . HIS A 1 82 ? 32.607 4.750 -56.538 1.00 53.66 82 HIS A C 1
ATOM 600 O O . HIS A 1 82 ? 31.858 4.200 -55.722 1.00 53.66 82 HIS A O 1
ATOM 606 N N . PRO A 1 83 ? 33.908 4.975 -56.262 1.00 62.09 83 PRO A N 1
ATOM 607 C CA . PRO A 1 83 ? 34.513 4.655 -54.962 1.00 62.09 83 PRO A CA 1
ATOM 608 C C . PRO A 1 83 ? 33.739 5.290 -53.793 1.00 62.09 83 PRO A C 1
ATOM 610 O O . PRO A 1 83 ? 33.543 4.666 -52.753 1.00 62.09 83 PRO A O 1
ATOM 613 N N . HIS A 1 84 ? 33.183 6.485 -54.009 1.00 64.88 84 HIS A N 1
ATOM 614 C CA . HIS A 1 84 ? 32.382 7.220 -53.031 1.00 64.88 84 HIS A CA 1
ATOM 615 C C . HIS A 1 84 ? 31.070 6.512 -52.635 1.00 64.88 84 HIS A C 1
ATOM 617 O O . HIS A 1 84 ? 30.675 6.536 -51.474 1.00 64.88 84 HIS A O 1
ATOM 623 N N . MET A 1 85 ? 30.402 5.820 -53.568 1.00 65.62 85 MET A N 1
ATOM 624 C CA . MET A 1 85 ? 29.166 5.082 -53.260 1.00 65.62 85 MET A CA 1
ATOM 625 C C . MET A 1 85 ? 29.434 3.776 -52.517 1.00 65.62 85 MET A C 1
ATOM 627 O O . MET A 1 85 ? 28.609 3.340 -51.713 1.00 65.62 85 MET A O 1
ATOM 631 N N . HIS A 1 86 ? 30.588 3.157 -52.770 1.00 71.81 86 HIS A N 1
ATOM 632 C CA . HIS A 1 86 ? 31.027 1.993 -52.009 1.00 71.81 86 HIS A CA 1
ATOM 633 C C . HIS A 1 86 ? 31.364 2.387 -50.565 1.00 71.81 86 HIS A C 1
ATOM 635 O O . HIS A 1 86 ? 30.907 1.732 -49.630 1.00 71.81 86 HIS A O 1
ATOM 641 N N . MET A 1 87 ? 32.056 3.516 -50.398 1.00 76.25 87 MET A N 1
ATOM 642 C CA . MET A 1 87 ? 32.407 4.088 -49.099 1.00 76.25 87 MET A CA 1
ATOM 643 C C . MET A 1 87 ? 31.162 4.482 -48.289 1.00 76.25 87 MET A C 1
ATOM 645 O O . MET A 1 87 ? 30.998 4.004 -47.173 1.00 76.25 87 MET A O 1
ATOM 649 N N . MET A 1 88 ? 30.205 5.215 -48.872 1.00 74.25 88 MET A N 1
ATOM 650 C CA . MET A 1 88 ? 28.944 5.558 -48.189 1.00 74.25 88 MET A CA 1
ATOM 651 C C . MET A 1 88 ? 28.121 4.330 -47.784 1.00 74.25 88 MET A C 1
ATOM 653 O O . MET A 1 88 ? 27.526 4.304 -46.710 1.00 74.25 88 MET A O 1
ATOM 657 N N . ARG A 1 89 ? 28.077 3.279 -48.614 1.00 78.69 89 ARG A N 1
ATOM 658 C CA . ARG A 1 89 ? 27.401 2.024 -48.240 1.00 78.69 89 ARG A CA 1
ATOM 659 C C . ARG A 1 89 ? 28.113 1.300 -47.101 1.00 78.69 89 ARG A C 1
ATOM 661 O O . ARG A 1 89 ? 27.446 0.666 -46.287 1.00 78.69 89 ARG A O 1
ATOM 668 N N . GLN A 1 90 ? 29.440 1.371 -47.053 1.00 82.06 90 GLN A N 1
ATOM 669 C CA . GLN A 1 90 ? 30.232 0.804 -45.969 1.00 82.06 90 GLN A CA 1
ATOM 670 C C . GLN A 1 90 ? 30.017 1.581 -44.666 1.00 82.06 90 GLN A C 1
ATOM 672 O O . GLN A 1 90 ? 29.766 0.957 -43.638 1.00 82.06 90 GLN A O 1
ATOM 677 N N . GLU A 1 91 ? 30.001 2.913 -44.724 1.00 85.31 91 GLU A N 1
ATOM 678 C CA . GLU A 1 91 ? 29.712 3.766 -43.568 1.00 85.31 91 GLU A CA 1
ATOM 679 C C . GLU A 1 91 ? 28.282 3.582 -43.056 1.00 85.31 91 GLU A C 1
ATOM 681 O O . GLU A 1 91 ? 28.092 3.403 -41.860 1.00 85.31 91 GLU A O 1
ATOM 686 N N . LEU A 1 92 ? 27.271 3.512 -43.931 1.00 83.19 92 LEU A N 1
ATOM 687 C CA . LEU A 1 92 ? 25.887 3.242 -43.516 1.00 83.19 92 LEU A CA 1
ATOM 688 C C . LEU A 1 92 ? 25.721 1.854 -42.886 1.00 83.19 92 LEU A C 1
ATOM 690 O O . LEU A 1 92 ? 24.946 1.697 -41.944 1.00 83.19 92 LEU A O 1
ATOM 694 N N . ARG A 1 93 ? 26.458 0.843 -43.365 1.00 84.06 93 ARG A N 1
ATOM 695 C CA . ARG A 1 93 ? 26.487 -0.484 -42.727 1.00 84.06 93 ARG A CA 1
ATOM 696 C C . ARG A 1 93 ? 27.167 -0.442 -41.366 1.00 84.06 93 ARG A C 1
ATOM 698 O O . ARG A 1 93 ? 26.669 -1.076 -40.443 1.00 84.06 93 ARG A O 1
ATOM 705 N N . GLN A 1 94 ? 28.261 0.304 -41.226 1.00 86.62 94 GLN A N 1
ATOM 706 C CA . GLN A 1 94 ? 28.923 0.500 -39.936 1.00 86.62 94 GLN A CA 1
ATOM 707 C C . GLN A 1 94 ? 28.024 1.258 -38.957 1.00 86.62 94 GLN A C 1
ATOM 709 O O . GLN A 1 94 ? 27.870 0.818 -37.825 1.00 86.62 94 GLN A O 1
ATOM 714 N N . LEU A 1 95 ? 27.354 2.325 -39.395 1.00 82.81 95 LEU A N 1
ATOM 715 C CA . LEU A 1 95 ? 26.375 3.063 -38.595 1.00 82.81 95 LEU A CA 1
ATOM 716 C C . LEU A 1 95 ? 25.205 2.174 -38.181 1.00 82.81 95 LEU A C 1
ATOM 718 O O . LEU A 1 95 ? 24.841 2.158 -37.014 1.00 82.81 95 LEU A O 1
ATOM 722 N N . SER A 1 96 ? 24.653 1.386 -39.106 1.00 83.75 96 SER A N 1
ATOM 723 C CA . SER A 1 96 ? 23.600 0.419 -38.788 1.00 83.75 96 SER A CA 1
ATOM 724 C C . SER A 1 96 ? 24.081 -0.628 -37.785 1.00 83.75 96 SER A C 1
ATOM 726 O O . SER A 1 96 ? 23.336 -0.961 -36.872 1.00 83.75 96 SER A O 1
ATOM 728 N N . SER A 1 97 ? 25.311 -1.127 -37.930 1.00 84.62 97 SER A N 1
ATOM 729 C CA . SER A 1 97 ? 25.910 -2.082 -36.993 1.00 84.62 97 SER A CA 1
ATOM 730 C C . SER A 1 97 ? 26.098 -1.464 -35.611 1.00 84.62 97 SER A C 1
ATOM 732 O O . SER A 1 97 ? 25.773 -2.104 -34.618 1.00 84.62 97 SER A O 1
ATOM 734 N N . HIS A 1 98 ? 26.574 -0.220 -35.537 1.00 83.94 98 HIS A N 1
ATOM 735 C CA . HIS A 1 98 ? 26.702 0.504 -34.277 1.00 83.94 98 HIS A CA 1
ATOM 736 C C . HIS A 1 98 ? 25.335 0.779 -33.651 1.00 83.94 98 HIS A C 1
ATOM 738 O O . HIS A 1 98 ? 25.176 0.566 -32.461 1.00 83.94 98 HIS A O 1
ATOM 744 N N . ILE A 1 99 ? 24.322 1.164 -34.433 1.00 84.56 99 ILE A N 1
ATOM 745 C CA . ILE A 1 99 ? 22.953 1.347 -33.932 1.00 84.56 99 ILE A CA 1
ATOM 746 C C . ILE A 1 99 ? 22.400 0.030 -33.384 1.00 84.56 99 ILE A C 1
ATOM 748 O O . ILE A 1 99 ? 21.774 0.034 -32.328 1.00 84.56 99 ILE A O 1
ATOM 752 N N . GLU A 1 100 ? 22.621 -1.094 -34.065 1.00 80.31 100 GLU A N 1
ATOM 753 C CA . GLU A 1 100 ? 22.148 -2.405 -33.613 1.00 80.31 100 GLU A CA 1
ATOM 754 C C . GLU A 1 100 ? 22.873 -2.855 -32.338 1.00 80.31 100 GLU A C 1
ATOM 756 O O . GLU A 1 100 ? 22.239 -3.336 -31.399 1.00 80.31 100 GLU A O 1
ATOM 761 N N . GLN A 1 101 ? 24.185 -2.621 -32.271 1.00 80.00 101 GLN A N 1
ATOM 762 C CA . GLN A 1 101 ? 24.998 -2.879 -31.090 1.00 80.00 101 GLN A CA 1
ATOM 763 C C . GLN A 1 101 ? 24.558 -2.002 -29.911 1.00 80.00 101 GLN A C 1
ATOM 765 O O . GLN A 1 101 ? 24.275 -2.524 -28.840 1.00 80.00 101 GLN A O 1
ATOM 770 N N . THR A 1 102 ? 24.389 -0.696 -30.111 1.00 74.81 102 THR A N 1
ATOM 771 C CA . THR A 1 102 ? 23.891 0.223 -29.081 1.00 74.81 102 THR A CA 1
ATOM 772 C C . THR A 1 102 ? 22.465 -0.131 -28.660 1.00 74.81 102 THR A C 1
ATOM 774 O O . THR A 1 102 ? 22.153 -0.093 -27.476 1.00 74.81 102 THR A O 1
ATOM 777 N N . LYS A 1 103 ? 21.584 -0.549 -29.580 1.00 71.62 103 LYS A N 1
ATOM 778 C CA . LYS A 1 103 ? 20.247 -1.062 -29.232 1.00 71.62 103 LYS A CA 1
ATOM 779 C C . LYS A 1 103 ? 20.325 -2.325 -28.379 1.00 71.62 103 LYS A C 1
ATOM 781 O O . LYS A 1 103 ? 19.539 -2.454 -27.444 1.00 71.62 103 LYS A O 1
ATOM 786 N N . GLN A 1 104 ? 21.247 -3.242 -28.675 1.00 71.00 104 GLN A N 1
ATOM 787 C CA . GLN A 1 104 ? 21.475 -4.438 -27.863 1.00 71.00 104 GLN A CA 1
ATOM 788 C C . GLN A 1 104 ? 22.059 -4.095 -26.492 1.00 71.00 104 GLN A C 1
ATOM 790 O O . GLN A 1 104 ? 21.570 -4.614 -25.494 1.00 71.00 104 GLN A O 1
ATOM 795 N N . GLU A 1 105 ? 23.033 -3.192 -26.418 1.00 69.81 105 GLU A N 1
ATOM 796 C CA . GLU A 1 105 ? 23.616 -2.709 -25.163 1.00 69.81 105 GLU A CA 1
ATOM 797 C C . GLU A 1 105 ? 22.556 -1.997 -24.307 1.00 69.81 105 GLU A C 1
ATOM 799 O O . GLU A 1 105 ? 22.403 -2.312 -23.129 1.00 69.81 105 GLU A O 1
ATOM 804 N N . ILE A 1 106 ? 21.712 -1.145 -24.901 1.00 66.56 106 ILE A N 1
ATOM 805 C CA . ILE A 1 106 ? 20.558 -0.532 -24.224 1.00 66.56 106 ILE A CA 1
ATOM 806 C C . ILE A 1 106 ? 19.566 -1.607 -23.763 1.00 66.56 106 ILE A C 1
ATOM 808 O O . ILE A 1 106 ? 19.100 -1.562 -22.627 1.00 66.56 106 ILE A O 1
ATOM 812 N N . ALA A 1 107 ? 19.252 -2.597 -24.602 1.00 60.09 107 ALA A N 1
ATOM 813 C CA . ALA A 1 107 ? 18.348 -3.688 -24.242 1.00 60.09 107 ALA A CA 1
ATOM 814 C C . ALA A 1 107 ? 18.900 -4.580 -23.115 1.00 60.09 107 ALA A C 1
ATOM 816 O O . ALA A 1 107 ? 18.108 -5.166 -22.380 1.00 60.09 107 ALA A O 1
ATOM 817 N N . GLN A 1 108 ? 20.224 -4.667 -22.966 1.00 61.59 108 GLN A N 1
ATOM 818 C CA . GLN A 1 108 ? 20.901 -5.337 -21.851 1.00 61.59 108 GLN A CA 1
ATOM 819 C C . GLN A 1 108 ? 20.952 -4.454 -20.594 1.00 61.59 108 GLN A C 1
ATOM 821 O O . GLN A 1 108 ? 20.883 -4.963 -19.478 1.00 61.59 108 GLN A O 1
ATOM 826 N N . MET A 1 109 ? 21.023 -3.129 -20.755 1.00 55.03 109 MET A N 1
ATOM 827 C CA . MET A 1 109 ? 20.965 -2.171 -19.648 1.00 55.03 109 MET A CA 1
ATOM 828 C C . MET A 1 109 ? 19.552 -1.978 -19.097 1.00 55.03 109 MET A C 1
ATOM 830 O O . MET A 1 109 ? 19.411 -1.590 -17.939 1.00 55.03 109 MET A O 1
ATOM 834 N N . VAL A 1 110 ? 18.503 -2.185 -19.895 1.00 52.16 110 VAL A N 1
ATOM 835 C CA . VAL A 1 110 ? 17.104 -2.159 -19.448 1.00 52.16 110 VAL A CA 1
ATOM 836 C C . VAL A 1 110 ? 16.781 -3.527 -18.846 1.00 52.16 110 VAL A C 1
ATOM 838 O O . VAL A 1 110 ? 16.553 -4.475 -19.598 1.00 52.16 110 VAL A O 1
ATOM 841 N N . PRO A 1 111 ? 16.719 -3.680 -17.509 1.00 53.78 111 PRO A N 1
ATOM 842 C CA . PRO A 1 111 ? 16.262 -4.930 -16.932 1.00 53.78 111 PRO A CA 1
ATOM 843 C C . PRO A 1 111 ? 14.765 -4.992 -17.232 1.00 53.78 111 PRO A C 1
ATOM 845 O O . PRO A 1 111 ? 13.979 -4.258 -16.632 1.00 53.78 111 PRO A O 1
ATOM 848 N N . LYS A 1 112 ? 14.380 -5.818 -18.210 1.00 55.22 112 LYS A N 1
ATOM 849 C CA . LYS A 1 112 ? 12.991 -5.930 -18.686 1.00 55.22 112 LYS A CA 1
ATOM 8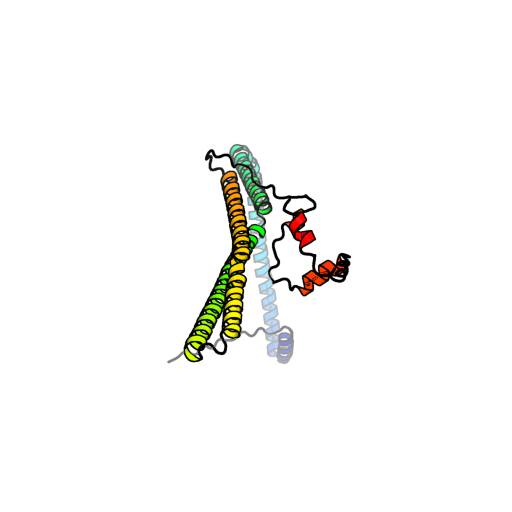50 C C . LYS A 1 112 ? 12.005 -6.305 -17.570 1.00 55.22 112 LYS A C 1
ATOM 852 O O . LYS A 1 112 ? 10.823 -6.014 -17.704 1.00 55.22 112 LYS A O 1
ATOM 857 N N . ASP A 1 113 ? 12.507 -6.828 -16.451 1.00 56.84 113 ASP A N 1
ATOM 858 C CA . ASP A 1 113 ? 11.705 -7.188 -15.284 1.00 56.84 113 ASP A CA 1
ATOM 859 C C . ASP A 1 113 ? 11.732 -6.183 -14.125 1.00 56.84 113 ASP A C 1
ATOM 861 O O . ASP A 1 113 ? 10.790 -6.164 -13.340 1.00 56.84 113 ASP A O 1
ATOM 865 N N . SER A 1 114 ? 12.740 -5.314 -13.963 1.00 64.31 114 SER A N 1
ATOM 866 C CA . SER A 1 114 ? 12.893 -4.608 -12.674 1.00 64.31 114 SER A CA 1
ATOM 867 C C . SER A 1 114 ? 11.957 -3.413 -12.500 1.00 64.31 114 SER A C 1
ATOM 869 O O . SER A 1 114 ? 11.412 -3.221 -11.416 1.00 64.31 114 SER A O 1
ATOM 871 N N . ALA A 1 115 ? 11.761 -2.595 -13.538 1.00 65.75 115 ALA A N 1
ATOM 872 C CA . ALA A 1 115 ? 10.927 -1.398 -13.433 1.00 65.75 115 ALA A CA 1
ATOM 873 C C . ALA A 1 115 ? 9.442 -1.769 -13.348 1.00 65.75 115 ALA A C 1
ATOM 875 O O . ALA A 1 115 ? 8.736 -1.271 -12.476 1.00 65.75 115 ALA A O 1
ATOM 876 N N . ASN A 1 116 ? 8.998 -2.701 -14.195 1.00 70.81 116 ASN A N 1
ATOM 877 C CA . ASN A 1 116 ? 7.615 -3.169 -14.195 1.00 70.81 116 ASN A CA 1
ATOM 878 C C . ASN A 1 116 ? 7.285 -3.934 -12.900 1.00 70.81 116 ASN A C 1
ATOM 880 O O . ASN A 1 116 ? 6.247 -3.691 -12.294 1.00 70.81 116 ASN A O 1
ATOM 884 N N . SER A 1 117 ? 8.206 -4.776 -12.409 1.00 78.94 117 SER A N 1
ATOM 885 C CA . SER A 1 117 ? 8.071 -5.454 -11.109 1.00 78.94 117 SER A CA 1
ATOM 886 C C . SER A 1 117 ? 7.993 -4.466 -9.941 1.00 78.94 117 SER A C 1
ATOM 888 O O . SER A 1 117 ? 7.153 -4.619 -9.059 1.00 78.94 117 SER A O 1
ATOM 890 N N . ARG A 1 118 ? 8.809 -3.403 -9.947 1.00 80.31 118 ARG A N 1
ATOM 891 C CA . ARG A 1 118 ? 8.762 -2.370 -8.903 1.00 80.31 118 ARG A CA 1
ATOM 892 C C . ARG A 1 118 ? 7.469 -1.564 -8.936 1.00 80.31 118 ARG A C 1
ATOM 894 O O . ARG A 1 118 ? 6.919 -1.304 -7.874 1.00 80.31 118 ARG A O 1
ATOM 901 N N . ILE A 1 119 ? 6.967 -1.205 -10.118 1.00 83.75 119 ILE A N 1
ATOM 902 C CA . ILE A 1 119 ? 5.667 -0.528 -10.248 1.00 83.75 119 ILE A CA 1
ATOM 903 C C . ILE A 1 119 ? 4.561 -1.415 -9.676 1.00 83.75 119 ILE A C 1
ATOM 905 O O . ILE A 1 119 ? 3.809 -0.953 -8.827 1.00 83.75 119 ILE A O 1
ATOM 909 N N . LEU A 1 120 ? 4.519 -2.694 -10.060 1.00 85.00 120 LEU A N 1
ATOM 910 C CA . LEU A 1 120 ? 3.557 -3.656 -9.514 1.00 85.00 120 LEU A CA 1
ATOM 911 C C . LEU A 1 120 ? 3.676 -3.790 -7.990 1.00 85.00 120 LEU A C 1
ATOM 913 O O . LEU A 1 120 ? 2.662 -3.816 -7.297 1.00 85.00 120 LEU A O 1
ATOM 917 N N . ALA A 1 121 ? 4.899 -3.818 -7.454 1.00 83.19 121 ALA A N 1
ATOM 918 C CA . ALA A 1 121 ? 5.126 -3.835 -6.013 1.00 83.19 121 ALA A CA 1
ATOM 919 C C . ALA A 1 121 ? 4.596 -2.561 -5.339 1.00 83.19 121 ALA A C 1
ATOM 921 O O . ALA A 1 121 ? 3.912 -2.656 -4.328 1.00 83.19 121 ALA A O 1
ATOM 922 N N . ALA A 1 122 ? 4.850 -1.377 -5.901 1.00 87.56 122 ALA A N 1
ATOM 923 C CA . ALA A 1 122 ? 4.325 -0.120 -5.372 1.00 87.56 122 ALA A CA 1
ATOM 924 C C . ALA A 1 122 ? 2.790 -0.060 -5.431 1.00 87.56 122 ALA A C 1
ATOM 926 O O . ALA A 1 122 ? 2.170 0.399 -4.477 1.00 87.56 122 ALA A O 1
ATOM 927 N N . THR A 1 123 ? 2.167 -0.565 -6.498 1.00 88.44 123 THR A N 1
ATOM 928 C CA . THR A 1 123 ? 0.705 -0.696 -6.580 1.00 88.44 123 THR A CA 1
ATOM 929 C C . THR A 1 123 ? 0.171 -1.624 -5.490 1.00 88.44 123 THR A C 1
ATOM 931 O O . THR A 1 123 ? -0.755 -1.250 -4.780 1.00 88.44 123 THR A O 1
ATOM 934 N N . SER A 1 124 ? 0.808 -2.779 -5.276 1.00 88.62 124 SER A N 1
ATOM 935 C CA . SER A 1 124 ? 0.429 -3.697 -4.195 1.00 88.62 124 SER A CA 1
ATOM 936 C C . SER A 1 124 ? 0.576 -3.070 -2.804 1.00 88.62 124 SER A C 1
ATOM 938 O O . SER A 1 124 ? -0.230 -3.363 -1.922 1.00 88.62 124 SER A O 1
ATOM 940 N N . GLU A 1 125 ? 1.579 -2.215 -2.586 1.00 90.38 125 GLU A N 1
ATOM 941 C CA . GLU A 1 125 ? 1.708 -1.467 -1.332 1.00 90.38 125 GLU A CA 1
ATOM 942 C C . GLU A 1 125 ? 0.573 -0.456 -1.148 1.00 90.38 125 GLU A C 1
ATOM 944 O O . GLU A 1 125 ? 0.046 -0.339 -0.044 1.00 90.38 125 GLU A O 1
ATOM 949 N N . LEU A 1 126 ? 0.171 0.247 -2.212 1.00 92.69 126 LEU A N 1
ATOM 950 C CA . LEU A 1 126 ? -0.959 1.179 -2.173 1.00 92.69 126 LEU A CA 1
ATOM 951 C C . LEU A 1 126 ? -2.278 0.463 -1.850 1.00 92.69 126 LEU A C 1
ATOM 953 O O . LEU A 1 126 ? -3.013 0.930 -0.983 1.00 92.69 126 LEU A O 1
ATOM 957 N N . ASP A 1 127 ? -2.549 -0.690 -2.463 1.00 90.19 127 ASP A N 1
ATOM 958 C CA . ASP A 1 127 ? -3.756 -1.480 -2.173 1.00 90.19 127 ASP A CA 1
ATOM 959 C C . ASP A 1 127 ? -3.792 -1.955 -0.715 1.00 90.19 127 ASP A C 1
ATOM 961 O O . ASP A 1 127 ? -4.834 -1.942 -0.052 1.00 90.19 127 ASP A O 1
ATOM 965 N N . ALA A 1 128 ? -2.635 -2.343 -0.181 1.00 89.75 128 ALA A N 1
ATOM 966 C CA . ALA A 1 128 ? -2.526 -2.759 1.206 1.00 89.75 128 ALA A CA 1
ATOM 967 C C . ALA A 1 128 ? -2.675 -1.587 2.188 1.00 89.75 128 ALA A C 1
ATOM 969 O O . ALA A 1 128 ? -3.230 -1.782 3.267 1.00 89.75 128 ALA A O 1
ATOM 970 N N . ILE A 1 129 ? -2.233 -0.377 1.819 1.00 92.50 129 ILE A N 1
ATOM 971 C CA . ILE A 1 129 ? -2.533 0.844 2.579 1.00 92.50 129 ILE A CA 1
ATOM 972 C C . ILE A 1 129 ? -4.044 1.052 2.635 1.00 92.50 129 ILE A C 1
ATOM 974 O O . ILE A 1 129 ? -4.584 1.178 3.729 1.00 92.50 129 ILE A O 1
ATOM 978 N N . VAL A 1 130 ? -4.729 1.034 1.487 1.00 92.75 130 VAL A N 1
ATOM 979 C CA . VAL A 1 130 ? -6.188 1.221 1.427 1.00 92.75 130 VAL A CA 1
ATOM 980 C C . VAL A 1 130 ? -6.886 0.199 2.322 1.00 92.75 130 VAL A C 1
ATOM 982 O O . VAL A 1 130 ? -7.601 0.579 3.246 1.00 92.75 130 VAL A O 1
ATOM 985 N N . THR A 1 131 ? -6.567 -1.083 2.155 1.00 89.81 131 THR A N 1
ATOM 986 C CA . THR A 1 131 ? -7.149 -2.170 2.958 1.00 89.81 131 THR A CA 1
ATOM 987 C C . THR A 1 131 ? -6.912 -1.982 4.462 1.00 89.81 131 THR A C 1
ATOM 989 O O . THR A 1 131 ? -7.832 -2.137 5.266 1.00 89.81 131 THR A O 1
ATOM 992 N N . ALA A 1 132 ? -5.685 -1.634 4.868 1.00 88.75 132 ALA A N 1
ATOM 993 C CA . ALA A 1 132 ? -5.356 -1.403 6.274 1.00 88.75 132 ALA A CA 1
ATOM 994 C C . ALA A 1 132 ? -6.114 -0.194 6.844 1.00 88.75 132 ALA A C 1
ATOM 996 O O . ALA A 1 132 ? -6.622 -0.259 7.962 1.00 88.75 132 ALA A O 1
ATOM 997 N N . THR A 1 133 ? -6.231 0.885 6.064 1.00 91.62 133 THR A N 1
ATOM 998 C CA . THR A 1 133 ? -6.954 2.097 6.471 1.00 91.62 133 THR A CA 1
ATOM 999 C C . THR A 1 133 ? -8.458 1.861 6.584 1.00 91.62 133 THR A C 1
ATOM 1001 O O . THR A 1 133 ? -9.077 2.346 7.529 1.00 91.62 133 THR A O 1
ATOM 1004 N N . GLU A 1 134 ? -9.047 1.075 5.682 1.00 93.56 134 GLU A N 1
ATOM 1005 C CA . GLU A 1 134 ? -10.463 0.702 5.730 1.00 93.56 134 GLU A CA 1
ATOM 1006 C C . GLU A 1 134 ? -10.763 -0.147 6.963 1.00 93.56 134 GLU A C 1
ATOM 1008 O O . GLU A 1 134 ? -11.682 0.165 7.723 1.00 93.56 134 GLU A O 1
ATOM 1013 N N . ARG A 1 135 ? -9.942 -1.175 7.212 1.00 91.56 135 ARG A N 1
ATOM 1014 C CA . ARG A 1 135 ? -10.089 -2.042 8.383 1.00 91.56 135 ARG A CA 1
ATOM 1015 C C . ARG A 1 135 ? -9.972 -1.256 9.683 1.00 91.56 135 ARG A C 1
ATOM 1017 O O . ARG A 1 135 ? -10.854 -1.353 10.528 1.00 91.56 135 ARG A O 1
ATOM 1024 N N . ALA A 1 136 ? -8.932 -0.438 9.821 1.00 93.06 136 ALA A N 1
ATOM 1025 C CA . ALA A 1 136 ? -8.743 0.347 11.031 1.00 93.06 136 ALA A CA 1
ATOM 1026 C C . ALA A 1 136 ? -9.872 1.361 11.245 1.00 93.06 136 ALA A C 1
ATOM 1028 O O . ALA A 1 136 ? -10.316 1.556 12.371 1.00 93.06 136 ALA A O 1
ATOM 1029 N N . THR A 1 137 ? -10.379 1.975 10.171 1.00 94.62 137 THR A N 1
ATOM 1030 C CA . THR A 1 137 ? -11.532 2.883 10.261 1.00 94.62 137 THR A CA 1
ATOM 1031 C C . THR A 1 137 ? -12.782 2.140 10.734 1.00 94.62 137 THR A C 1
ATOM 1033 O O . THR A 1 137 ? -13.497 2.651 11.595 1.00 94.62 137 THR A O 1
ATOM 1036 N N . SER A 1 138 ? -13.026 0.930 10.219 1.00 95.62 138 SER A N 1
ATOM 1037 C CA . SER A 1 138 ? -14.122 0.071 10.680 1.00 95.62 138 SER A CA 1
ATOM 1038 C C . SER A 1 138 ? -13.983 -0.267 12.165 1.00 95.62 138 SER A C 1
ATOM 1040 O O . SER A 1 138 ? -14.943 -0.102 12.913 1.00 95.62 138 SER A O 1
ATOM 1042 N N . ASP A 1 139 ? -12.792 -0.677 12.605 1.00 93.25 139 ASP A N 1
ATOM 1043 C CA . ASP A 1 139 ? -12.527 -1.057 13.997 1.00 93.25 139 ASP A CA 1
ATOM 1044 C C . ASP A 1 139 ? -12.701 0.141 14.954 1.00 93.25 139 ASP A C 1
ATOM 1046 O O . ASP A 1 139 ? -13.323 0.015 16.011 1.00 93.25 139 ASP A O 1
ATOM 1050 N N . ILE A 1 140 ? -12.225 1.331 14.559 1.00 95.00 140 ILE A N 1
ATOM 1051 C CA . ILE A 1 140 ? -12.408 2.580 15.319 1.00 95.00 140 ILE A CA 1
ATOM 1052 C C . ILE A 1 140 ? -13.895 2.925 15.446 1.00 95.00 140 ILE A C 1
ATOM 1054 O O . ILE A 1 140 ? -14.351 3.270 16.539 1.00 95.00 140 ILE A O 1
ATOM 1058 N N . LEU A 1 141 ? -14.658 2.832 14.351 1.00 96.12 141 LEU A N 1
ATOM 1059 C CA . LEU A 1 141 ? -16.086 3.144 14.359 1.00 96.12 141 LEU A CA 1
ATOM 1060 C C . LEU A 1 141 ? -16.864 2.157 15.237 1.00 96.12 141 LEU A C 1
ATOM 1062 O O . LEU A 1 141 ? -17.655 2.586 16.072 1.00 96.12 141 LEU A O 1
ATOM 1066 N N . SER A 1 142 ? -16.590 0.856 15.116 1.00 94.75 142 SER A N 1
ATOM 1067 C CA . SER A 1 142 ? -17.222 -0.172 15.950 1.00 94.75 142 SER A CA 1
ATOM 1068 C C . SER A 1 142 ? -16.928 0.025 17.440 1.00 94.75 142 SER A C 1
ATOM 1070 O O . SER A 1 142 ? -17.829 -0.097 18.270 1.00 94.75 142 SER A O 1
ATOM 1072 N N . ALA A 1 143 ? -15.693 0.384 17.803 1.00 94.44 143 ALA A N 1
ATOM 1073 C CA . ALA A 1 143 ? -15.354 0.693 19.189 1.00 94.44 143 ALA A CA 1
ATOM 1074 C C . ALA A 1 143 ? -16.070 1.961 19.691 1.00 94.44 143 ALA A C 1
ATOM 1076 O O . ALA A 1 143 ? -16.560 1.982 20.821 1.00 94.44 143 ALA A O 1
ATOM 1077 N N . ALA A 1 144 ? -16.196 2.997 18.856 1.00 94.81 144 ALA A N 1
ATOM 1078 C CA . ALA A 1 144 ? -16.945 4.207 19.196 1.00 94.81 144 ALA A CA 1
ATOM 1079 C C . ALA A 1 144 ? -18.450 3.932 19.398 1.00 94.81 144 ALA A C 1
ATOM 1081 O O . ALA A 1 144 ? -19.038 4.411 20.370 1.00 94.81 144 ALA A O 1
ATOM 1082 N N . GLU A 1 145 ? -19.063 3.115 18.537 1.00 95.06 145 GLU A N 1
ATOM 1083 C CA . GLU A 1 145 ? -20.456 2.667 18.682 1.00 95.06 145 GLU A CA 1
ATOM 1084 C C . GLU A 1 145 ? -20.665 1.887 19.989 1.00 95.06 145 GLU A C 1
ATOM 1086 O O . GLU A 1 145 ? -21.644 2.105 20.708 1.00 95.06 145 GLU A O 1
ATOM 1091 N N . ALA A 1 146 ? -19.717 1.021 20.351 1.00 93.94 146 ALA A N 1
ATOM 1092 C CA . ALA A 1 146 ? -19.779 0.258 21.591 1.00 93.94 146 ALA A CA 1
ATOM 1093 C C . ALA A 1 146 ? -19.613 1.138 22.848 1.00 93.94 146 ALA A C 1
ATOM 1095 O O . ALA A 1 146 ? -20.313 0.925 23.846 1.00 93.94 146 ALA A O 1
ATOM 1096 N N . ILE A 1 147 ? -18.773 2.182 22.796 1.00 94.56 147 ILE A N 1
ATOM 1097 C CA . ILE A 1 147 ? -18.692 3.210 23.853 1.00 94.56 147 ILE A CA 1
ATOM 1098 C C . ILE A 1 147 ? -20.038 3.919 24.007 1.00 94.56 147 ILE A C 1
ATOM 1100 O O . ILE A 1 147 ? -20.512 4.102 25.134 1.00 94.56 147 ILE A O 1
ATOM 1104 N N . GLN A 1 148 ? -20.680 4.296 22.898 1.00 93.19 148 GLN A N 1
ATOM 1105 C CA . GLN A 1 148 ? -21.988 4.944 22.942 1.00 93.19 148 GLN A CA 1
ATOM 1106 C C . GLN A 1 148 ? -23.036 4.028 23.591 1.00 93.19 148 GLN A C 1
ATOM 1108 O O . GLN A 1 148 ? -23.703 4.445 24.538 1.00 93.19 148 GLN A O 1
ATOM 1113 N N . ALA A 1 149 ? -23.127 2.765 23.166 1.00 91.56 149 ALA A N 1
ATOM 1114 C CA . ALA A 1 149 ? -24.055 1.792 23.745 1.00 91.56 149 ALA A CA 1
ATOM 1115 C C . ALA A 1 149 ? -23.823 1.577 25.255 1.00 91.56 149 ALA A C 1
ATOM 1117 O O . ALA A 1 149 ? -24.778 1.489 26.035 1.00 91.56 149 ALA A O 1
ATOM 1118 N N . THR A 1 150 ? -22.557 1.543 25.679 1.00 90.31 150 THR A N 1
ATOM 1119 C CA . THR A 1 150 ? -22.154 1.413 27.089 1.00 90.31 150 THR A CA 1
ATOM 1120 C C . THR A 1 150 ? -22.547 2.649 27.904 1.00 90.31 150 THR A C 1
ATOM 1122 O O . THR A 1 150 ? -23.093 2.534 29.004 1.00 90.31 150 THR A O 1
ATOM 1125 N N . THR A 1 151 ? -22.371 3.841 27.335 1.00 89.44 151 THR A N 1
ATOM 1126 C CA . THR A 1 151 ? -22.757 5.116 27.960 1.00 89.44 151 THR A CA 1
ATOM 1127 C C . THR A 1 151 ? -24.278 5.246 28.091 1.00 89.44 151 THR A C 1
ATOM 1129 O O . THR A 1 151 ? -24.792 5.676 29.123 1.00 89.44 151 THR A O 1
ATOM 1132 N N . GLU A 1 152 ? -25.037 4.817 27.084 1.00 89.94 152 GLU A N 1
ATOM 1133 C CA . GLU A 1 152 ? -26.498 4.773 27.163 1.00 89.94 152 GLU A CA 1
ATOM 1134 C C . GLU A 1 152 ? -26.997 3.768 28.209 1.00 89.94 152 GLU A C 1
ATOM 1136 O O . GLU A 1 152 ? -28.010 4.005 28.872 1.00 89.94 152 GLU A O 1
ATOM 1141 N N . ARG A 1 153 ? -26.295 2.638 28.376 1.00 86.75 153 ARG A N 1
ATOM 1142 C CA . ARG A 1 153 ? -26.585 1.657 29.429 1.00 86.75 153 ARG A CA 1
ATOM 1143 C C . ARG A 1 153 ? -26.424 2.294 30.809 1.00 86.75 153 ARG A C 1
ATOM 1145 O O . ARG A 1 153 ? -27.365 2.209 31.593 1.00 86.75 153 ARG A O 1
ATOM 1152 N N . LEU A 1 154 ? -25.326 3.023 31.043 1.00 84.88 154 LEU A N 1
ATOM 1153 C CA . LEU A 1 154 ? -25.082 3.786 32.278 1.00 84.88 154 LEU A CA 1
ATOM 1154 C C . LEU A 1 154 ? -26.215 4.767 32.597 1.00 84.88 154 LEU A C 1
ATOM 1156 O O . LEU A 1 154 ? -26.687 4.835 33.732 1.00 84.88 154 LEU A O 1
ATOM 1160 N N . ALA A 1 155 ? -26.683 5.504 31.586 1.00 84.06 155 ALA A N 1
ATOM 1161 C CA . ALA A 1 155 ? -27.768 6.467 31.748 1.00 84.06 155 ALA A CA 1
ATOM 1162 C C . ALA A 1 155 ? -29.100 5.809 32.163 1.00 84.06 155 ALA A C 1
ATOM 1164 O O . ALA A 1 155 ? -29.921 6.454 32.814 1.00 84.06 155 ALA A O 1
ATOM 1165 N N . ARG A 1 156 ? -29.320 4.534 31.805 1.00 85.75 156 ARG A N 1
ATOM 1166 C CA . ARG A 1 156 ? -30.545 3.779 32.121 1.00 85.75 156 ARG A CA 1
ATOM 1167 C C . ARG A 1 156 ? -30.485 3.035 33.457 1.00 85.75 156 ARG A C 1
ATOM 1169 O O . ARG A 1 156 ? -31.514 2.942 34.121 1.00 85.75 156 ARG A O 1
ATOM 1176 N N . THR A 1 157 ? -29.334 2.477 33.839 1.00 75.62 157 THR A N 1
ATOM 1177 C CA . THR A 1 157 ? -29.200 1.614 35.032 1.00 75.62 157 THR A CA 1
ATOM 1178 C C . THR A 1 157 ? -28.837 2.365 36.317 1.00 75.62 157 THR A C 1
ATOM 1180 O O . THR A 1 157 ? -29.052 1.836 37.408 1.00 75.62 157 THR A O 1
ATOM 1183 N N . GLY A 1 158 ? -28.346 3.607 36.234 1.00 68.75 158 GLY A N 1
ATOM 1184 C CA . GLY A 1 158 ? -27.929 4.379 37.411 1.00 68.75 158 GLY A CA 1
ATOM 1185 C C . GLY A 1 158 ? -26.554 3.954 37.953 1.00 68.75 158 GLY A C 1
ATOM 1186 O O . GLY A 1 158 ? -25.731 3.413 37.224 1.00 68.75 158 GLY A O 1
ATOM 1187 N N . HIS A 1 159 ? -26.257 4.236 39.229 1.00 68.12 159 HIS A N 1
ATOM 1188 C CA . HIS A 1 159 ? -24.900 4.091 39.804 1.00 68.12 159 HIS A CA 1
ATOM 1189 C C . HIS A 1 159 ? -24.492 2.658 40.210 1.00 68.12 159 HIS A C 1
ATOM 1191 O O . HIS A 1 159 ? -23.459 2.485 40.851 1.00 68.12 159 HIS A O 1
ATOM 1197 N N . ILE A 1 160 ? -25.292 1.640 39.887 1.00 66.25 160 ILE A N 1
ATOM 1198 C CA . ILE A 1 160 ? -25.099 0.279 40.419 1.00 66.25 160 ILE A CA 1
ATOM 1199 C C . ILE A 1 160 ? -23.876 -0.406 39.778 1.00 66.25 160 ILE A C 1
ATOM 1201 O O . ILE A 1 160 ? -23.130 -1.072 40.488 1.00 66.25 160 ILE A O 1
ATOM 1205 N N . ASP A 1 161 ? -23.593 -0.119 38.500 1.00 75.38 161 ASP A N 1
ATOM 1206 C CA . ASP A 1 161 ? -22.552 -0.811 37.715 1.00 75.38 161 ASP A CA 1
ATOM 1207 C C . ASP A 1 161 ? -21.477 0.139 37.147 1.00 75.38 161 ASP A C 1
ATOM 1209 O O . ASP A 1 161 ? -20.881 -0.114 36.101 1.00 75.38 161 ASP A O 1
ATOM 1213 N N . VAL A 1 162 ? -21.220 1.274 37.811 1.00 82.56 162 VAL A N 1
ATOM 1214 C CA . VAL A 1 162 ? -20.316 2.326 37.289 1.00 82.56 162 VAL A CA 1
ATOM 1215 C C . VAL A 1 162 ? -18.905 1.802 37.015 1.00 82.56 162 VAL A C 1
ATOM 1217 O O . VAL A 1 162 ? -18.302 2.197 36.023 1.00 82.56 162 VAL A O 1
ATOM 1220 N N . ILE A 1 163 ? -18.383 0.921 37.875 1.00 86.06 163 ILE A N 1
ATOM 1221 C CA . ILE A 1 163 ? -17.020 0.384 37.739 1.00 86.06 163 ILE A CA 1
ATOM 1222 C C . ILE A 1 163 ? -16.912 -0.503 36.494 1.00 86.06 163 ILE A C 1
ATOM 1224 O O . ILE A 1 163 ? -16.004 -0.305 35.695 1.00 86.06 163 ILE A O 1
ATOM 1228 N N . GLU A 1 164 ? -17.853 -1.427 36.294 1.00 87.75 164 GLU A N 1
ATOM 1229 C CA . GLU A 1 164 ? -17.863 -2.324 35.130 1.00 87.75 164 GLU A CA 1
ATOM 1230 C C . GLU A 1 164 ? -18.004 -1.537 33.821 1.00 87.75 164 GLU A C 1
ATOM 1232 O O . GLU A 1 164 ? -17.246 -1.741 32.878 1.00 87.75 164 GLU A O 1
ATOM 1237 N N . ILE A 1 165 ? -18.916 -0.563 33.790 1.00 87.94 165 ILE A N 1
ATOM 1238 C CA . ILE A 1 165 ? -19.125 0.316 32.633 1.00 87.94 165 ILE A CA 1
ATOM 1239 C C . ILE A 1 165 ? -17.876 1.157 32.339 1.00 87.94 165 ILE A C 1
ATOM 1241 O O . ILE A 1 165 ? -17.521 1.335 31.174 1.00 87.94 165 ILE A O 1
ATOM 1245 N N . ALA A 1 166 ? -17.206 1.682 33.368 1.00 88.25 166 ALA A N 1
ATOM 1246 C CA . ALA A 1 166 ? -15.970 2.438 33.189 1.00 88.25 166 ALA A CA 1
ATOM 1247 C C . ALA A 1 166 ? -14.859 1.560 32.593 1.00 88.25 166 ALA A C 1
ATOM 1249 O O . ALA A 1 166 ? -14.198 1.987 31.649 1.00 88.25 166 ALA A O 1
ATOM 1250 N N . THR A 1 167 ? -14.708 0.324 33.080 1.00 92.00 167 THR A N 1
ATOM 1251 C CA . THR A 1 167 ? -13.761 -0.654 32.524 1.00 92.00 167 THR A CA 1
ATOM 1252 C C . THR A 1 167 ? -14.097 -1.019 31.076 1.00 92.00 167 THR A C 1
ATOM 1254 O O . THR A 1 167 ? -13.200 -1.066 30.236 1.00 92.00 167 THR A O 1
ATOM 1257 N N . ASP A 1 168 ? -15.375 -1.217 30.744 1.00 92.12 168 ASP A N 1
ATOM 1258 C CA . ASP A 1 168 ? -15.807 -1.449 29.362 1.00 92.12 168 ASP A CA 1
ATOM 1259 C C . ASP A 1 168 ? -15.414 -0.276 28.456 1.00 92.12 168 ASP A C 1
ATOM 1261 O O . ASP A 1 168 ? -14.841 -0.485 27.388 1.00 92.12 168 ASP A O 1
ATOM 1265 N N . ILE A 1 169 ? -15.682 0.969 28.865 1.00 93.44 169 ILE A N 1
ATOM 1266 C CA . ILE A 1 169 ? -15.300 2.157 28.085 1.00 93.44 169 ILE A CA 1
ATOM 1267 C C . ILE A 1 169 ? -13.780 2.211 27.895 1.00 93.44 169 ILE A C 1
ATOM 1269 O O . ILE A 1 169 ? -13.320 2.444 26.778 1.00 93.44 169 ILE A O 1
ATOM 1273 N N . GLU A 1 170 ? -13.001 1.955 28.946 1.00 95.12 170 GLU A N 1
ATOM 1274 C CA . GLU A 1 170 ? -11.537 1.945 28.886 1.00 95.12 170 GLU A CA 1
ATOM 1275 C C . GLU A 1 170 ? -11.008 0.900 27.890 1.00 95.12 170 GLU A C 1
ATOM 1277 O O . GLU A 1 170 ? -10.145 1.211 27.066 1.00 95.12 170 GLU A O 1
ATOM 1282 N N . ASN A 1 171 ? -11.598 -0.298 27.862 1.00 95.62 171 ASN A N 1
ATOM 1283 C CA . ASN A 1 171 ? -11.254 -1.345 26.895 1.00 95.62 171 ASN A CA 1
ATOM 1284 C C . ASN A 1 171 ? -11.540 -0.930 25.440 1.00 95.62 171 ASN A C 1
ATOM 1286 O O . ASN A 1 171 ? -10.732 -1.192 24.541 1.00 95.62 171 ASN A O 1
ATOM 1290 N N . HIS A 1 172 ? -12.666 -0.257 25.185 1.00 95.94 172 HIS A N 1
ATOM 1291 C CA . HIS A 1 172 ? -12.988 0.237 23.844 1.00 95.94 172 HIS A CA 1
ATOM 1292 C C . HIS A 1 172 ? -12.081 1.401 23.427 1.00 95.94 172 HIS A C 1
ATOM 1294 O O . HIS A 1 172 ? -11.630 1.443 22.283 1.00 95.94 172 HIS A O 1
ATOM 1300 N N . VAL A 1 173 ? -11.747 2.315 24.346 1.00 96.62 173 VAL A N 1
ATOM 1301 C CA . VAL A 1 173 ? -10.768 3.387 24.091 1.00 96.62 173 VAL A CA 1
ATOM 1302 C C . VAL A 1 173 ? -9.401 2.792 23.757 1.00 96.62 173 VAL A C 1
ATOM 1304 O O . VAL A 1 173 ? -8.757 3.218 22.799 1.00 96.62 173 VAL A O 1
ATOM 1307 N N . MET A 1 174 ? -8.975 1.761 24.483 1.00 96.00 174 MET A N 1
ATOM 1308 C CA . MET A 1 174 ? -7.727 1.057 24.204 1.00 96.00 174 MET A CA 1
ATOM 1309 C C . MET A 1 174 ? -7.757 0.347 22.844 1.00 96.00 174 MET A C 1
ATOM 1311 O O . MET A 1 174 ? -6.767 0.392 22.116 1.00 96.00 174 MET A O 1
ATOM 1315 N N . SER A 1 175 ? -8.904 -0.212 22.443 1.00 95.25 175 SER A N 1
ATOM 1316 C CA . SER A 1 175 ? -9.092 -0.763 21.093 1.00 95.25 175 SER A CA 1
ATOM 1317 C C . SER A 1 175 ? -8.968 0.305 20.002 1.00 95.25 175 SER A C 1
ATOM 1319 O O . SER A 1 175 ? -8.321 0.050 18.991 1.00 95.25 175 SER A O 1
ATOM 1321 N N . ILE A 1 176 ? -9.501 1.517 20.211 1.00 95.88 176 ILE A N 1
ATOM 1322 C CA . ILE A 1 176 ? -9.317 2.651 19.283 1.00 95.88 176 ILE A CA 1
ATOM 1323 C C . ILE A 1 176 ? -7.833 3.009 19.160 1.00 95.88 176 ILE A C 1
ATOM 1325 O O . ILE A 1 176 ? -7.322 3.161 18.050 1.00 95.88 176 ILE A O 1
ATOM 1329 N N . LEU A 1 177 ? -7.127 3.130 20.288 1.00 94.75 177 LEU A N 1
ATOM 1330 C CA . LEU A 1 177 ? -5.699 3.458 20.296 1.00 94.75 177 LEU A CA 1
ATOM 1331 C C . LEU A 1 177 ? -4.868 2.391 19.576 1.00 94.75 177 LEU A C 1
ATOM 1333 O O . LEU A 1 177 ? -3.971 2.733 18.806 1.00 94.75 177 LEU A O 1
ATOM 1337 N N . LEU A 1 178 ? -5.192 1.113 19.783 1.00 92.31 178 LEU A N 1
ATOM 1338 C CA . LEU A 1 178 ? -4.537 0.010 19.091 1.00 92.31 178 LEU A CA 1
ATOM 1339 C C . LEU A 1 178 ? -4.848 0.031 17.593 1.00 92.31 178 LEU A C 1
ATOM 1341 O O . LEU A 1 178 ? -3.929 -0.099 16.788 1.00 92.31 178 LEU A O 1
ATOM 1345 N N . ALA A 1 179 ? -6.108 0.246 17.210 1.00 92.25 179 ALA A N 1
ATOM 1346 C CA . ALA A 1 179 ? -6.505 0.342 15.812 1.00 92.25 179 ALA A CA 1
ATOM 1347 C C . ALA A 1 179 ? -5.715 1.447 15.100 1.00 92.25 179 ALA A C 1
ATOM 1349 O O . ALA A 1 179 ? -5.137 1.174 14.054 1.00 92.25 179 ALA A O 1
ATOM 1350 N N . CYS A 1 180 ? -5.565 2.632 15.711 1.00 93.31 180 CYS A N 1
ATOM 1351 C CA . CYS A 1 180 ? -4.780 3.764 15.194 1.00 93.31 180 CYS A CA 1
ATOM 1352 C C . CYS A 1 180 ? -3.307 3.446 14.868 1.00 93.31 180 CYS A C 1
ATOM 1354 O O . CYS A 1 180 ? -2.694 4.180 14.090 1.00 93.31 180 CYS A O 1
ATOM 1356 N N . SER A 1 181 ? -2.736 2.353 15.388 1.00 89.94 181 SER A N 1
ATOM 1357 C CA . SER A 1 181 ? -1.377 1.916 15.030 1.00 89.94 181 SER A CA 1
ATOM 1358 C C . SER A 1 181 ? -1.208 1.585 13.537 1.00 89.94 181 SER A C 1
ATOM 1360 O O . SER A 1 181 ? -0.080 1.589 13.040 1.00 89.94 181 SER A O 1
ATOM 1362 N N . PHE A 1 182 ? -2.307 1.425 12.776 1.00 88.75 182 PHE A N 1
ATOM 1363 C CA . PHE A 1 182 ? -2.285 1.300 11.309 1.00 88.75 182 PHE A CA 1
ATOM 1364 C C . PHE A 1 182 ? -1.507 2.430 10.615 1.00 88.75 182 PHE A C 1
ATOM 1366 O O . PHE A 1 182 ? -1.002 2.250 9.501 1.00 88.75 182 PHE A O 1
ATOM 1373 N N . GLN A 1 183 ? -1.421 3.601 11.255 1.00 91.00 183 GLN A N 1
ATOM 1374 C CA . GLN A 1 183 ? -0.705 4.764 10.743 1.00 91.00 183 GLN A CA 1
ATOM 1375 C C . GLN A 1 183 ? 0.788 4.486 10.546 1.00 91.00 183 GLN A C 1
ATOM 1377 O O . GLN A 1 183 ? 1.343 4.918 9.536 1.00 91.00 183 GLN A O 1
ATOM 1382 N N . ASP A 1 184 ? 1.426 3.736 11.451 1.00 88.69 184 ASP A N 1
ATOM 1383 C CA . ASP A 1 184 ? 2.853 3.409 11.339 1.00 88.69 184 ASP A CA 1
ATOM 1384 C C . ASP A 1 184 ? 3.112 2.523 10.113 1.00 88.69 184 ASP A C 1
ATOM 1386 O O . ASP A 1 184 ? 3.907 2.864 9.233 1.00 88.69 184 ASP A O 1
ATOM 1390 N N . ILE A 1 185 ? 2.327 1.451 9.968 1.00 85.69 185 ILE A N 1
ATOM 1391 C CA . ILE A 1 185 ? 2.378 0.569 8.795 1.00 85.69 185 ILE A CA 1
ATOM 1392 C C . ILE A 1 185 ? 2.097 1.355 7.508 1.00 85.69 185 ILE A C 1
ATOM 1394 O O . ILE A 1 185 ? 2.791 1.182 6.504 1.00 85.69 185 ILE A O 1
ATOM 1398 N N . THR A 1 186 ? 1.127 2.270 7.532 1.00 89.12 186 THR A N 1
ATOM 1399 C CA . THR A 1 186 ? 0.803 3.123 6.381 1.00 89.12 186 THR A CA 1
ATOM 1400 C C . THR A 1 186 ? 1.964 4.049 6.010 1.00 89.12 186 THR A C 1
ATOM 1402 O O . THR A 1 186 ? 2.284 4.190 4.826 1.00 89.12 186 THR A O 1
ATOM 1405 N N . GLY A 1 187 ? 2.645 4.641 6.993 1.00 88.69 187 GLY A N 1
ATOM 1406 C CA . GLY A 1 187 ? 3.822 5.486 6.779 1.00 88.69 187 GLY A CA 1
ATOM 1407 C C . GLY A 1 187 ? 4.997 4.716 6.170 1.00 88.69 187 GLY A C 1
ATOM 1408 O O . GLY A 1 187 ? 5.622 5.180 5.207 1.00 88.69 187 GLY A O 1
ATOM 1409 N N . GLN A 1 188 ? 5.252 3.501 6.660 1.00 90.19 188 GLN A N 1
ATOM 1410 C CA . GLN A 1 188 ? 6.284 2.616 6.116 1.00 90.19 188 GLN A CA 1
ATOM 1411 C C . GLN A 1 188 ? 5.985 2.223 4.661 1.00 90.19 188 GLN A C 1
ATOM 1413 O O . GLN A 1 188 ? 6.838 2.377 3.779 1.00 90.19 188 GLN A O 1
ATOM 1418 N N . ARG A 1 189 ? 4.754 1.785 4.372 1.00 91.94 189 ARG A N 1
ATOM 1419 C CA . ARG A 1 189 ? 4.332 1.412 3.012 1.00 91.94 189 ARG A CA 1
ATOM 1420 C C . ARG A 1 189 ? 4.380 2.603 2.053 1.00 91.94 189 ARG A C 1
ATOM 1422 O O . ARG A 1 189 ? 4.925 2.486 0.955 1.00 91.94 189 ARG A O 1
ATOM 1429 N N . THR A 1 190 ? 3.925 3.778 2.490 1.00 91.31 190 THR A N 1
ATOM 1430 C CA . THR A 1 190 ? 4.020 5.024 1.706 1.00 91.31 190 THR A CA 1
ATOM 1431 C C . THR A 1 190 ? 5.473 5.346 1.362 1.00 91.31 190 THR A C 1
ATOM 1433 O O . THR A 1 190 ? 5.788 5.666 0.217 1.00 91.31 190 THR A O 1
ATOM 1436 N N . THR A 1 191 ? 6.391 5.187 2.318 1.00 91.94 191 THR A N 1
ATOM 1437 C CA . THR A 1 191 ? 7.828 5.395 2.087 1.00 91.94 191 THR A CA 1
ATOM 1438 C C . THR A 1 191 ? 8.369 4.464 0.996 1.00 91.94 191 THR A C 1
ATOM 1440 O O . THR A 1 191 ? 9.137 4.896 0.134 1.00 91.94 191 THR A O 1
ATOM 1443 N N . LYS A 1 192 ? 7.930 3.200 0.965 1.00 88.94 192 LYS A N 1
ATOM 1444 C CA . LYS A 1 192 ? 8.317 2.229 -0.072 1.00 88.94 192 LYS A CA 1
ATOM 1445 C C . LYS A 1 192 ? 7.795 2.612 -1.460 1.00 88.94 192 LYS A C 1
ATOM 1447 O O . LYS A 1 192 ? 8.542 2.526 -2.441 1.00 88.94 192 LYS A O 1
ATOM 1452 N N . VAL A 1 193 ? 6.554 3.091 -1.543 1.00 92.94 193 VAL A N 1
ATOM 1453 C CA . VAL A 1 193 ? 5.979 3.632 -2.785 1.00 92.94 193 VAL A CA 1
ATOM 1454 C C . VAL A 1 193 ? 6.785 4.841 -3.262 1.00 92.94 193 VAL A C 1
ATOM 1456 O O . VAL A 1 193 ? 7.239 4.862 -4.404 1.00 92.94 193 VAL A O 1
ATOM 1459 N N . VAL A 1 194 ? 7.056 5.808 -2.381 1.00 92.31 194 VAL A N 1
ATOM 1460 C CA . VAL A 1 194 ? 7.837 7.014 -2.708 1.00 92.31 194 VAL A CA 1
ATOM 1461 C C . VAL A 1 194 ? 9.242 6.659 -3.196 1.00 92.31 194 VAL A C 1
ATOM 1463 O O . VAL A 1 194 ? 9.699 7.189 -4.208 1.00 92.31 194 VAL A O 1
ATOM 1466 N N . ASN A 1 195 ? 9.927 5.729 -2.529 1.00 88.38 195 ASN A N 1
ATOM 1467 C CA . ASN A 1 195 ? 11.254 5.278 -2.950 1.00 88.38 195 ASN A CA 1
ATOM 1468 C C . ASN A 1 195 ? 11.220 4.590 -4.320 1.00 88.38 195 ASN A C 1
ATOM 1470 O O . ASN A 1 195 ? 12.141 4.753 -5.123 1.00 88.38 195 ASN A O 1
ATOM 1474 N N . THR A 1 196 ? 10.144 3.863 -4.617 1.00 87.69 196 THR A N 1
ATOM 1475 C CA . THR A 1 196 ? 9.938 3.265 -5.937 1.00 87.69 196 THR A CA 1
ATOM 1476 C C . THR A 1 196 ? 9.741 4.330 -7.014 1.00 87.69 196 THR A C 1
ATOM 1478 O O . THR A 1 196 ? 10.370 4.248 -8.069 1.00 87.69 196 THR A O 1
ATOM 1481 N N . LEU A 1 197 ? 8.937 5.360 -6.740 1.00 89.31 197 LEU A N 1
ATOM 1482 C CA . LEU A 1 197 ? 8.738 6.481 -7.661 1.00 89.31 197 LEU A CA 1
ATOM 1483 C C . LEU A 1 197 ? 10.044 7.243 -7.923 1.00 89.31 197 LEU A C 1
ATOM 1485 O O . LEU A 1 197 ? 10.372 7.481 -9.082 1.00 89.31 197 LEU A O 1
ATOM 1489 N N . ARG A 1 198 ? 10.845 7.522 -6.885 1.00 86.44 198 ARG A N 1
ATOM 1490 C CA .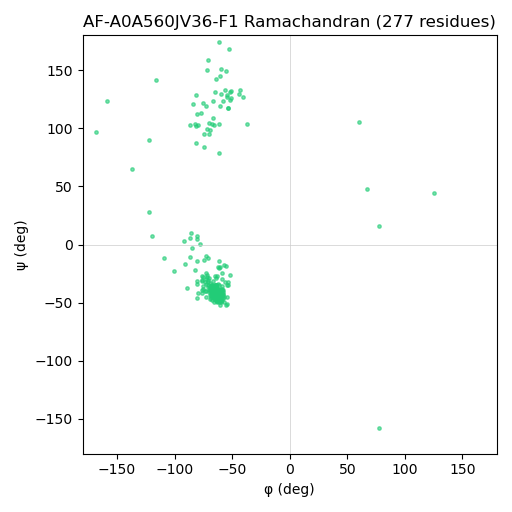 ARG A 1 198 ? 12.182 8.135 -7.031 1.00 86.44 198 ARG A CA 1
ATOM 1491 C C . ARG A 1 198 ? 13.125 7.294 -7.889 1.00 86.44 198 ARG A C 1
ATOM 1493 O O . ARG A 1 198 ? 13.887 7.822 -8.691 1.00 86.44 198 ARG A O 1
ATOM 1500 N N . TYR A 1 199 ? 13.077 5.970 -7.748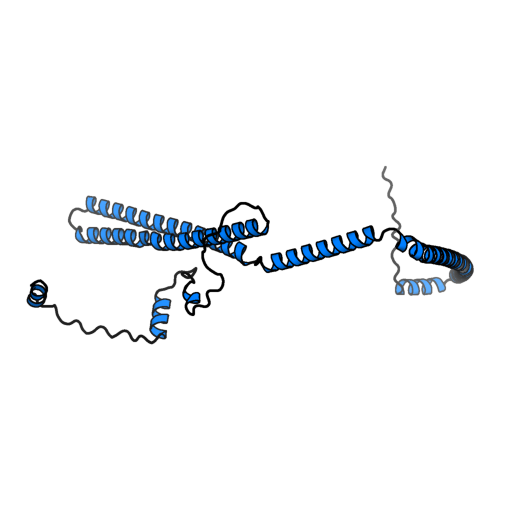 1.00 83.00 199 TYR A N 1
ATOM 1501 C CA . TYR A 1 199 ? 13.869 5.080 -8.596 1.00 83.00 199 TYR A CA 1
ATOM 1502 C C . TYR A 1 199 ? 13.461 5.181 -10.073 1.00 83.00 199 TYR A C 1
ATOM 1504 O O . TYR A 1 199 ? 14.327 5.231 -10.949 1.00 83.00 199 TYR A O 1
ATOM 1512 N N . ILE A 1 200 ? 12.155 5.220 -10.352 1.00 81.88 200 ILE A N 1
ATOM 1513 C CA . ILE A 1 200 ? 11.634 5.389 -11.714 1.00 81.88 200 ILE A CA 1
ATOM 1514 C C . ILE A 1 200 ? 12.052 6.753 -12.267 1.00 81.88 200 ILE A C 1
ATOM 1516 O O . ILE A 1 200 ? 12.561 6.814 -13.383 1.00 81.88 200 ILE A O 1
ATOM 1520 N N . GLU A 1 201 ? 11.918 7.816 -11.476 1.00 84.12 201 GLU A N 1
ATOM 1521 C CA . GLU A 1 201 ? 12.356 9.170 -11.823 1.00 84.12 201 GLU A CA 1
ATOM 1522 C C . GLU A 1 201 ? 13.839 9.202 -12.216 1.00 84.12 201 GLU A C 1
ATOM 1524 O O . GLU A 1 201 ? 14.169 9.641 -13.317 1.00 84.12 201 GLU A O 1
ATOM 1529 N N . HIS A 1 202 ? 14.732 8.645 -11.390 1.00 84.25 202 HIS A N 1
ATOM 1530 C CA . HIS A 1 202 ? 16.157 8.549 -11.719 1.00 84.25 202 HIS A CA 1
ATOM 1531 C C . HIS A 1 202 ? 16.410 7.762 -13.008 1.00 84.25 202 HIS A C 1
ATOM 1533 O O . HIS A 1 202 ? 17.292 8.115 -13.794 1.00 84.25 202 HIS A O 1
ATOM 1539 N N . ARG A 1 203 ? 15.649 6.687 -13.254 1.00 79.69 203 ARG A N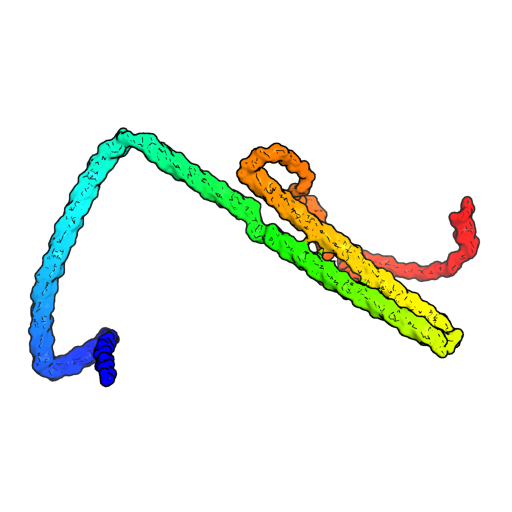 1
ATOM 1540 C CA . ARG A 1 203 ? 15.821 5.877 -14.464 1.00 79.69 203 ARG A CA 1
ATOM 1541 C C . ARG A 1 203 ? 15.372 6.627 -15.714 1.00 79.69 203 ARG A C 1
ATOM 1543 O O . ARG A 1 203 ? 16.064 6.549 -16.727 1.00 79.69 203 ARG A O 1
ATOM 1550 N N . VAL A 1 204 ? 14.264 7.360 -15.631 1.00 79.38 204 VAL A N 1
ATOM 1551 C CA . VAL A 1 204 ? 13.772 8.229 -16.706 1.00 79.38 204 VAL A CA 1
ATOM 1552 C C . VAL A 1 204 ? 14.766 9.361 -16.965 1.00 79.38 204 VAL A C 1
ATOM 1554 O O . VAL A 1 204 ? 15.148 9.564 -18.113 1.00 79.38 204 VAL A O 1
ATOM 1557 N N . ALA A 1 205 ? 15.268 10.027 -15.922 1.00 75.56 205 ALA A N 1
ATOM 1558 C CA . ALA A 1 205 ? 16.286 11.069 -16.049 1.00 75.56 205 ALA A CA 1
ATOM 1559 C C . ALA A 1 205 ? 17.571 10.547 -16.718 1.00 75.56 205 ALA A C 1
ATOM 1561 O O . ALA A 1 205 ? 18.085 11.170 -17.645 1.00 75.56 205 ALA A O 1
ATOM 1562 N N . ALA A 1 206 ? 18.047 9.359 -16.329 1.00 76.12 206 ALA A N 1
ATOM 1563 C CA . ALA A 1 206 ? 19.193 8.717 -16.973 1.00 76.12 206 ALA A CA 1
ATOM 1564 C C . ALA A 1 206 ? 18.920 8.385 -18.451 1.00 76.12 206 ALA A C 1
ATOM 1566 O O . ALA A 1 206 ? 19.801 8.539 -19.292 1.00 76.12 206 ALA A O 1
ATOM 1567 N N . MET A 1 207 ? 17.702 7.948 -18.784 1.00 68.00 207 MET A N 1
ATOM 1568 C CA . MET A 1 207 ? 17.306 7.654 -20.163 1.00 68.00 207 MET A CA 1
ATOM 1569 C C . MET A 1 207 ? 17.254 8.925 -21.027 1.00 68.00 207 MET A C 1
ATOM 1571 O O . MET A 1 207 ? 17.718 8.903 -22.164 1.00 68.00 207 MET A O 1
ATOM 1575 N N . ILE A 1 208 ? 16.775 10.042 -20.468 1.00 72.25 208 ILE A N 1
ATOM 1576 C CA . ILE A 1 208 ? 16.791 11.367 -21.113 1.00 72.25 208 ILE A CA 1
ATOM 1577 C C . ILE A 1 208 ? 18.232 11.846 -21.337 1.00 72.25 208 ILE A C 1
ATOM 1579 O O . ILE A 1 208 ? 18.552 12.317 -22.428 1.00 72.25 208 ILE A O 1
ATOM 1583 N N . GLY A 1 209 ? 19.112 11.677 -20.344 1.00 71.38 209 GLY A N 1
ATOM 1584 C CA . GLY A 1 209 ? 20.529 12.031 -20.460 1.00 71.38 209 GLY A CA 1
ATOM 1585 C C . GLY A 1 209 ? 21.261 11.237 -21.547 1.00 71.38 209 GLY A C 1
ATOM 1586 O O . GLY A 1 209 ? 22.060 11.803 -22.287 1.00 71.38 209 GLY A O 1
ATOM 1587 N N . ILE A 1 210 ? 20.944 9.947 -21.708 1.00 64.50 210 ILE A N 1
ATOM 1588 C CA . ILE A 1 210 ? 21.496 9.099 -22.781 1.00 64.50 210 ILE A CA 1
ATOM 1589 C C . ILE A 1 210 ? 20.972 9.523 -24.162 1.00 64.50 210 ILE A C 1
ATOM 1591 O O . ILE A 1 210 ? 21.711 9.465 -25.142 1.00 64.50 210 ILE A O 1
ATOM 1595 N N . TRP A 1 211 ? 19.713 9.962 -24.260 1.00 60.88 211 TRP A N 1
ATOM 1596 C CA . TRP A 1 211 ? 19.117 10.417 -25.521 1.00 60.88 211 TRP A CA 1
ATOM 1597 C C . TRP A 1 211 ? 19.531 11.824 -25.959 1.00 60.88 211 TRP A C 1
ATOM 1599 O O . TRP A 1 211 ? 19.125 12.255 -27.037 1.00 60.88 211 TRP A O 1
ATOM 1609 N N . GLY A 1 212 ? 20.390 12.505 -25.196 1.00 49.06 212 GLY A N 1
ATOM 1610 C CA . GLY A 1 212 ? 21.073 13.700 -25.679 1.00 49.06 212 GLY A CA 1
ATOM 1611 C C . GLY A 1 212 ? 20.139 14.882 -25.913 1.00 49.06 212 GLY A C 1
ATOM 1612 O O . GLY A 1 212 ? 20.229 15.551 -26.939 1.00 49.06 212 GLY A O 1
ATOM 1613 N N . VAL A 1 213 ? 19.262 15.183 -24.954 1.00 47.16 213 VAL A N 1
ATOM 1614 C CA . VAL A 1 213 ? 18.831 16.576 -24.807 1.00 47.16 213 VAL A CA 1
ATOM 1615 C C . VAL A 1 213 ? 19.960 17.272 -24.055 1.00 47.16 213 VAL A C 1
ATOM 1617 O O . VAL A 1 213 ? 20.113 17.069 -22.853 1.00 47.16 213 VAL A O 1
ATOM 1620 N N . GLU A 1 214 ? 20.782 18.046 -24.767 1.00 47.59 214 GLU A N 1
ATOM 1621 C CA . GLU A 1 214 ? 21.721 19.004 -24.172 1.00 47.59 214 GLU A CA 1
ATOM 1622 C C . GLU A 1 214 ? 20.923 20.061 -23.391 1.00 47.59 214 GLU A C 1
ATOM 1624 O O . GLU A 1 214 ? 20.635 21.160 -23.854 1.00 47.59 214 GLU A O 1
ATOM 1629 N N . GLY A 1 215 ? 20.496 19.681 -22.193 1.00 44.81 215 GLY A N 1
ATOM 1630 C CA . GLY A 1 215 ? 19.869 20.522 -21.195 1.00 44.81 215 GLY A CA 1
ATOM 1631 C C . GLY A 1 215 ? 20.716 20.425 -19.943 1.00 44.81 215 GLY A C 1
ATOM 1632 O O . GLY A 1 215 ? 20.536 19.529 -19.129 1.00 44.81 215 GLY A O 1
ATOM 1633 N N . ASN A 1 216 ? 21.686 21.325 -19.857 1.00 44.66 216 ASN A N 1
ATOM 1634 C CA . ASN A 1 216 ? 22.614 21.541 -18.757 1.00 44.66 216 ASN A CA 1
ATOM 1635 C C . ASN A 1 216 ? 21.954 21.332 -17.370 1.00 44.66 216 ASN A C 1
ATOM 1637 O O . ASN A 1 216 ? 21.220 22.198 -16.897 1.00 44.66 216 ASN A O 1
ATOM 1641 N N . GLY A 1 217 ? 22.215 20.196 -16.717 1.00 44.44 217 GLY A N 1
ATOM 1642 C CA . GLY A 1 217 ? 21.656 19.877 -15.403 1.00 44.44 217 GLY A CA 1
ATOM 1643 C C . GLY A 1 217 ? 22.332 18.660 -14.781 1.00 44.44 217 GLY A C 1
ATOM 1644 O O . GLY A 1 217 ? 21.996 17.525 -15.096 1.00 44.44 217 GLY A O 1
ATOM 1645 N N . ASP A 1 218 ? 23.309 18.919 -13.920 1.00 44.31 218 ASP A N 1
ATOM 1646 C CA . ASP A 1 218 ? 24.066 17.929 -13.151 1.00 44.31 218 ASP A CA 1
ATOM 1647 C C . ASP A 1 218 ? 23.136 17.104 -12.228 1.00 44.31 218 ASP A C 1
ATOM 1649 O O . ASP A 1 218 ? 22.469 17.692 -11.366 1.00 44.31 218 ASP A O 1
ATOM 1653 N N . PRO A 1 219 ? 23.037 15.765 -12.367 1.00 47.06 219 PRO A N 1
ATOM 1654 C CA . PRO A 1 219 ? 22.265 14.955 -11.442 1.00 47.06 219 PRO A CA 1
ATOM 1655 C C . PRO A 1 219 ? 23.094 14.673 -10.187 1.00 47.06 219 PRO A C 1
ATOM 1657 O O . PRO A 1 219 ? 23.961 13.798 -10.144 1.00 47.06 219 PRO A O 1
ATOM 1660 N N . MET A 1 220 ? 22.772 15.427 -9.138 1.00 47.47 220 MET A N 1
ATOM 1661 C CA . MET A 1 220 ? 23.253 15.234 -7.777 1.00 47.47 220 MET A CA 1
ATOM 1662 C C . MET A 1 220 ? 23.038 13.777 -7.324 1.00 47.47 220 MET A C 1
ATOM 1664 O O . MET A 1 220 ? 21.969 13.195 -7.502 1.00 47.47 220 MET A O 1
ATOM 1668 N N . MET A 1 221 ? 24.095 13.193 -6.751 1.00 47.88 221 MET A N 1
ATOM 1669 C CA . MET A 1 221 ? 24.190 11.805 -6.286 1.00 47.88 221 MET A CA 1
ATOM 1670 C C . MET A 1 221 ? 22.949 11.306 -5.526 1.00 47.88 221 MET A C 1
ATOM 1672 O O . MET A 1 221 ? 22.571 11.907 -4.524 1.00 47.88 221 MET A O 1
ATOM 1676 N N . SER A 1 222 ? 22.443 10.109 -5.864 1.00 48.25 222 SER A N 1
ATOM 1677 C CA . SER A 1 222 ? 21.909 9.203 -4.834 1.00 48.25 222 SER A CA 1
ATOM 1678 C C . SER A 1 222 ? 21.844 7.724 -5.246 1.00 48.25 222 SER A C 1
ATOM 1680 O O . SER A 1 222 ? 21.186 7.336 -6.209 1.00 48.25 222 SER A O 1
ATOM 1682 N N . THR A 1 223 ? 22.511 6.910 -4.420 1.00 46.75 223 THR A N 1
ATOM 1683 C CA . THR A 1 223 ? 22.508 5.438 -4.281 1.00 46.75 223 THR A CA 1
ATOM 1684 C C . THR A 1 223 ? 22.923 4.591 -5.494 1.00 46.75 223 THR A C 1
ATOM 1686 O O . THR A 1 223 ? 22.178 4.378 -6.447 1.00 46.75 223 THR A O 1
ATOM 1689 N N . LYS A 1 224 ? 24.143 4.040 -5.413 1.00 45.25 224 LYS A N 1
ATOM 1690 C CA . LYS A 1 224 ? 24.702 3.059 -6.353 1.00 45.25 224 LYS A CA 1
ATOM 1691 C C . LYS A 1 224 ? 23.901 1.743 -6.300 1.00 45.25 224 LYS A C 1
ATOM 1693 O O . LYS A 1 224 ? 23.712 1.213 -5.206 1.00 45.25 224 LYS A O 1
ATOM 1698 N N . PRO A 1 225 ? 23.488 1.161 -7.439 1.00 47.69 225 PRO A N 1
ATOM 1699 C CA . PRO A 1 225 ? 23.018 -0.218 -7.486 1.00 47.69 225 PRO A CA 1
ATOM 1700 C C . PRO A 1 225 ? 24.226 -1.152 -7.325 1.00 47.69 225 PRO A C 1
ATOM 1702 O O . PRO A 1 225 ? 25.152 -1.100 -8.130 1.00 47.69 225 PRO A O 1
ATOM 1705 N N . GLY A 1 226 ? 24.223 -1.975 -6.276 1.00 53.12 226 GLY A N 1
ATOM 1706 C CA . GLY A 1 226 ? 25.340 -2.860 -5.920 1.00 53.12 226 GLY A CA 1
ATOM 1707 C C . GLY A 1 226 ? 25.818 -2.646 -4.489 1.00 53.12 226 GLY A C 1
ATOM 1708 O O . GLY A 1 226 ? 27.016 -2.529 -4.250 1.00 53.12 226 GLY A O 1
ATOM 1709 N N . ASP A 1 227 ? 24.885 -2.534 -3.543 1.00 55.41 227 ASP A N 1
ATOM 1710 C CA . ASP A 1 227 ? 25.230 -2.468 -2.130 1.00 55.41 227 ASP A CA 1
ATOM 1711 C C . ASP A 1 227 ? 25.742 -3.842 -1.676 1.00 55.41 227 ASP A C 1
ATOM 1713 O O . ASP A 1 227 ? 24.969 -4.757 -1.410 1.00 55.41 227 ASP A O 1
ATOM 1717 N N . THR A 1 228 ? 27.064 -4.013 -1.689 1.00 60.94 228 THR A N 1
ATOM 1718 C CA . THR A 1 228 ? 27.754 -5.243 -1.273 1.00 60.94 228 THR A CA 1
ATOM 1719 C C . THR A 1 228 ? 28.007 -5.281 0.229 1.00 60.94 228 THR A C 1
ATOM 1721 O O . THR A 1 228 ? 28.797 -6.107 0.695 1.00 60.94 228 THR A O 1
ATOM 1724 N N . ARG A 1 229 ? 27.424 -4.354 0.997 1.00 75.88 229 ARG A N 1
ATOM 1725 C CA . ARG A 1 229 ? 27.557 -4.395 2.446 1.00 7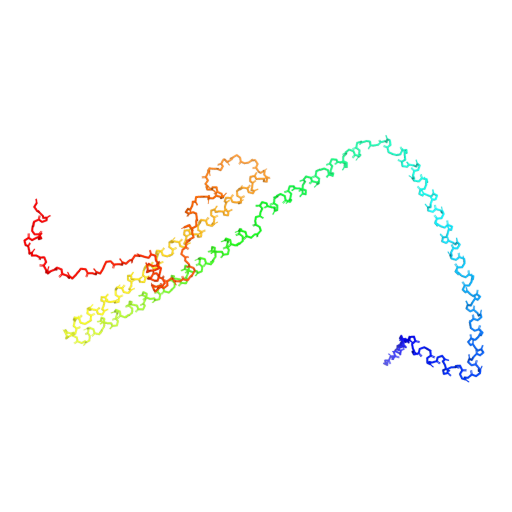5.88 229 ARG A CA 1
ATOM 1726 C C . ARG A 1 229 ? 26.879 -5.670 2.974 1.00 75.88 229 ARG A C 1
ATOM 1728 O O . ARG A 1 229 ? 25.851 -6.093 2.441 1.00 75.88 229 ARG A O 1
ATOM 1735 N N . PRO A 1 230 ? 27.456 -6.320 3.995 1.00 63.19 230 PRO A N 1
ATOM 1736 C CA . PRO A 1 230 ? 26.960 -7.602 4.500 1.00 63.19 230 PRO A CA 1
ATOM 1737 C C . PRO A 1 230 ? 25.517 -7.531 5.034 1.00 63.19 230 PRO A C 1
ATOM 1739 O O . PRO A 1 230 ? 24.837 -8.550 5.099 1.00 63.19 230 PRO A O 1
ATOM 1742 N N . ASP A 1 231 ? 25.025 -6.338 5.363 1.00 57.19 231 ASP A N 1
ATOM 1743 C CA . ASP A 1 231 ? 23.683 -6.015 5.854 1.00 57.19 231 ASP A CA 1
ATOM 1744 C C . ASP A 1 231 ? 22.674 -5.648 4.747 1.00 57.19 231 ASP A C 1
ATOM 1746 O O . ASP A 1 231 ? 21.519 -5.367 5.051 1.00 57.19 231 ASP A O 1
ATOM 1750 N N . ALA A 1 232 ? 23.039 -5.701 3.460 1.00 64.69 232 ALA A N 1
ATOM 1751 C CA . ALA A 1 232 ? 22.130 -5.341 2.362 1.00 64.69 232 ALA A CA 1
ATOM 1752 C C . ALA A 1 232 ? 20.839 -6.191 2.316 1.00 64.69 232 ALA A C 1
ATOM 1754 O O . ALA A 1 232 ? 19.805 -5.742 1.823 1.00 64.69 232 ALA A O 1
ATOM 1755 N N . HIS A 1 233 ? 20.871 -7.405 2.874 1.00 62.81 233 HIS A N 1
ATOM 1756 C CA . HIS A 1 233 ? 19.713 -8.292 3.015 1.00 62.81 233 HIS A CA 1
ATOM 1757 C C . HIS A 1 233 ? 18.730 -7.866 4.126 1.00 62.81 233 HIS A C 1
ATOM 1759 O O . HIS A 1 233 ? 17.598 -8.350 4.150 1.00 62.81 233 HIS A O 1
ATOM 1765 N N . LEU A 1 234 ? 19.129 -6.944 5.010 1.00 59.94 234 LEU A N 1
ATOM 1766 C CA . LEU A 1 234 ? 18.296 -6.364 6.073 1.00 59.94 234 LEU A CA 1
ATOM 1767 C C . LEU A 1 234 ? 17.449 -5.177 5.581 1.00 59.94 234 LEU A C 1
ATOM 1769 O O . LEU A 1 234 ? 16.641 -4.640 6.330 1.00 59.94 234 LEU A O 1
ATOM 1773 N N . LEU A 1 235 ? 17.607 -4.774 4.315 1.00 58.62 235 LEU A N 1
ATOM 1774 C CA . LEU A 1 235 ? 16.795 -3.739 3.660 1.00 58.62 235 LEU A CA 1
ATOM 1775 C C . LEU A 1 235 ? 15.503 -4.291 3.033 1.00 58.62 235 LEU A C 1
ATOM 1777 O O . LEU A 1 235 ? 14.773 -3.561 2.359 1.00 58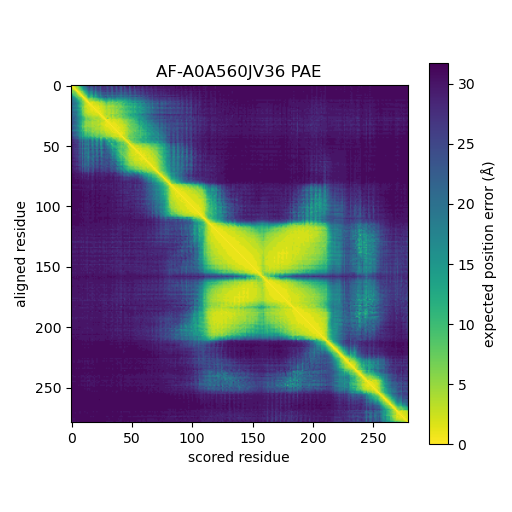.62 235 LEU A O 1
ATOM 1781 N N . ASN A 1 236 ? 15.206 -5.574 3.244 1.00 60.88 236 ASN A N 1
ATOM 1782 C CA . ASN A 1 236 ? 13.910 -6.143 2.905 1.00 60.88 236 ASN A CA 1
ATOM 1783 C C . ASN A 1 236 ? 12.905 -5.713 3.982 1.00 60.88 236 ASN A C 1
ATOM 1785 O O . ASN A 1 236 ? 13.035 -6.091 5.142 1.00 60.88 236 ASN A O 1
ATOM 1789 N N . GLY A 1 237 ? 11.936 -4.878 3.597 1.00 57.91 237 GLY A N 1
ATOM 1790 C CA . GLY A 1 237 ? 10.850 -4.452 4.482 1.00 57.91 237 GLY A CA 1
ATOM 1791 C C . GLY A 1 237 ? 9.973 -5.621 4.963 1.00 57.91 237 GLY A C 1
ATOM 1792 O O . GLY A 1 237 ? 10.154 -6.753 4.506 1.00 57.91 237 GLY A O 1
ATOM 1793 N N . PRO A 1 238 ? 9.016 -5.352 5.869 1.00 53.44 238 PRO A N 1
ATOM 1794 C CA . PRO A 1 238 ? 8.192 -6.383 6.494 1.00 53.44 238 PRO A CA 1
ATOM 1795 C C . PRO A 1 238 ? 7.470 -7.264 5.465 1.00 53.44 238 PRO A C 1
ATOM 1797 O O . PRO A 1 238 ? 7.150 -6.831 4.352 1.00 53.44 238 PRO A O 1
ATOM 1800 N N . ALA A 1 239 ? 7.255 -8.526 5.842 1.00 62.03 239 ALA A N 1
ATOM 1801 C CA . ALA A 1 239 ? 6.643 -9.532 4.986 1.00 62.03 239 ALA A CA 1
ATOM 1802 C C . ALA A 1 239 ? 5.225 -9.120 4.553 1.00 62.03 239 ALA A C 1
ATOM 1804 O O . ALA A 1 239 ? 4.514 -8.412 5.262 1.00 62.03 239 ALA A O 1
ATOM 1805 N N . LEU A 1 240 ? 4.805 -9.592 3.374 1.00 52.62 240 LEU A N 1
ATOM 1806 C CA . LEU A 1 240 ? 3.487 -9.289 2.800 1.00 52.62 240 LEU A CA 1
ATOM 1807 C C . LEU A 1 240 ? 2.320 -9.785 3.680 1.00 52.62 240 LEU A C 1
ATOM 1809 O O . LEU A 1 240 ? 1.197 -9.305 3.544 1.00 52.62 240 LEU A O 1
ATOM 1813 N N . THR A 1 241 ? 2.595 -10.743 4.564 1.00 50.88 241 THR A N 1
ATOM 1814 C CA . THR A 1 241 ? 1.674 -11.321 5.543 1.00 50.88 241 THR A CA 1
ATOM 1815 C C . THR A 1 241 ? 2.144 -11.015 6.957 1.00 50.88 241 THR A C 1
ATOM 1817 O O . THR A 1 241 ? 3.345 -11.083 7.225 1.00 50.88 241 THR A O 1
ATOM 1820 N N . ASP A 1 242 ? 1.188 -10.741 7.847 1.00 57.75 242 ASP A N 1
ATOM 1821 C CA . ASP A 1 242 ? 1.429 -10.536 9.276 1.00 57.75 242 ASP A CA 1
ATOM 1822 C C . ASP A 1 242 ? 2.263 -11.692 9.842 1.00 57.75 242 ASP A C 1
ATOM 1824 O O . ASP A 1 242 ? 1.934 -12.869 9.654 1.00 57.75 242 ASP A O 1
ATOM 1828 N N . VAL A 1 243 ? 3.380 -11.368 10.489 1.00 67.94 243 VAL A N 1
ATOM 1829 C CA . VAL A 1 243 ? 4.208 -12.379 11.146 1.00 67.94 243 VAL A CA 1
ATOM 1830 C C . VAL A 1 243 ? 3.544 -12.668 12.485 1.00 67.94 243 VAL A C 1
ATOM 1832 O O . VAL A 1 243 ? 3.490 -11.793 13.344 1.00 67.94 243 VAL A O 1
ATOM 1835 N N . SER A 1 244 ? 3.007 -13.877 12.663 1.00 72.81 244 SER A N 1
ATOM 1836 C CA . SER A 1 244 ? 2.402 -14.256 13.942 1.00 72.81 244 SER A CA 1
ATOM 1837 C C . SER A 1 244 ? 3.434 -14.194 15.070 1.00 72.81 244 SER A C 1
ATOM 1839 O O . SER A 1 244 ? 4.604 -14.531 14.871 1.00 72.81 244 SER A O 1
ATOM 1841 N N . GLN A 1 245 ? 2.992 -13.801 16.268 1.00 74.06 245 GLN A N 1
ATOM 1842 C CA . GLN A 1 245 ? 3.843 -13.762 17.461 1.00 74.06 245 GLN A CA 1
ATOM 1843 C C . GLN A 1 245 ? 4.515 -15.121 17.720 1.00 74.06 245 GLN A C 1
ATOM 1845 O O . GLN A 1 245 ? 5.693 -15.166 18.054 1.00 74.06 245 GLN A O 1
ATOM 1850 N N . ASP A 1 246 ? 3.824 -16.224 17.424 1.00 75.00 246 ASP A N 1
ATOM 1851 C CA . ASP A 1 246 ? 4.375 -17.581 17.517 1.00 75.00 246 ASP A CA 1
ATOM 1852 C C . ASP A 1 246 ? 5.622 -17.784 16.636 1.00 75.00 246 ASP A C 1
ATOM 1854 O O . ASP A 1 246 ? 6.561 -18.478 17.025 1.00 75.00 246 ASP A O 1
ATOM 1858 N N . ASN A 1 247 ? 5.667 -17.159 15.454 1.00 74.06 247 ASN A N 1
ATOM 1859 C CA . ASN A 1 247 ? 6.828 -17.226 14.564 1.00 74.06 247 ASN A CA 1
ATOM 1860 C C . ASN A 1 247 ? 7.999 -16.387 15.096 1.00 74.06 247 ASN A C 1
ATOM 1862 O O . ASN A 1 247 ? 9.159 -16.753 14.897 1.00 74.06 247 ASN A O 1
ATOM 1866 N N . ILE A 1 248 ? 7.705 -15.277 15.778 1.00 71.88 248 ILE A N 1
ATOM 1867 C CA . ILE A 1 248 ? 8.706 -14.420 16.428 1.00 71.88 248 ILE A CA 1
ATOM 1868 C C . ILE A 1 248 ? 9.303 -15.157 17.630 1.00 71.88 248 ILE A C 1
ATOM 1870 O O . ILE A 1 248 ? 10.524 -15.253 17.756 1.00 71.88 248 ILE A O 1
ATOM 1874 N N . ASP A 1 249 ? 8.456 -15.761 18.458 1.00 75.12 249 ASP A N 1
ATOM 1875 C CA . ASP A 1 249 ? 8.875 -16.533 19.625 1.00 75.12 249 ASP A CA 1
ATOM 1876 C C . ASP A 1 249 ? 9.685 -17.771 19.207 1.00 75.12 249 ASP A C 1
ATOM 1878 O O . ASP A 1 249 ? 10.706 -18.090 19.820 1.00 75.12 249 ASP A O 1
ATOM 1882 N N . ALA A 1 250 ? 9.302 -18.439 18.113 1.00 79.62 250 ALA A N 1
ATOM 1883 C CA . ALA A 1 250 ? 10.081 -19.534 17.538 1.00 79.62 250 ALA A CA 1
ATOM 1884 C C . ALA A 1 250 ? 11.466 -19.075 17.049 1.00 79.62 250 ALA A C 1
ATOM 1886 O O . ALA A 1 250 ? 12.447 -19.794 17.244 1.00 79.62 250 ALA A O 1
ATOM 1887 N N . LEU A 1 251 ? 11.573 -17.877 16.463 1.00 75.62 251 LEU A N 1
ATOM 1888 C CA . LEU A 1 251 ? 12.847 -17.290 16.036 1.00 75.62 251 LEU A CA 1
ATOM 1889 C C . LEU A 1 251 ? 13.766 -16.965 17.220 1.00 75.62 251 LEU A C 1
ATOM 1891 O O . LEU A 1 251 ? 14.949 -17.304 17.178 1.00 75.62 251 LEU A O 1
ATOM 1895 N N . PHE A 1 252 ? 13.240 -16.356 18.284 1.00 70.31 252 PHE A N 1
ATOM 1896 C CA . PHE A 1 252 ? 14.029 -16.030 19.479 1.00 70.31 252 PHE A CA 1
ATOM 1897 C C . PHE A 1 252 ? 14.451 -17.278 20.267 1.00 70.31 252 PHE A C 1
ATOM 1899 O O . PHE A 1 252 ? 15.591 -17.351 20.731 1.00 70.31 252 PHE A O 1
ATOM 1906 N N . ASN A 1 253 ? 13.589 -18.297 20.334 1.00 74.44 253 ASN A N 1
ATOM 1907 C CA . ASN A 1 253 ? 13.925 -19.587 20.941 1.00 74.44 253 ASN A CA 1
ATOM 1908 C C . ASN A 1 253 ? 14.953 -20.372 20.106 1.00 74.44 253 ASN A C 1
ATOM 1910 O O . ASN A 1 253 ? 15.845 -21.010 20.664 1.00 74.44 253 ASN A O 1
ATOM 1914 N N . ALA A 1 254 ? 14.878 -20.303 18.771 1.00 68.00 254 ALA A N 1
ATOM 1915 C CA . ALA A 1 254 ? 15.848 -20.936 17.876 1.00 68.00 254 ALA A CA 1
ATOM 1916 C C . ALA A 1 254 ? 17.218 -20.230 17.867 1.00 68.00 254 ALA A C 1
ATOM 1918 O O . ALA A 1 254 ? 18.236 -20.877 17.620 1.00 68.00 254 ALA A O 1
ATOM 1919 N N . ALA A 1 255 ? 17.265 -18.927 18.166 1.00 63.22 255 ALA A N 1
ATOM 1920 C CA . ALA A 1 255 ? 18.492 -18.129 18.237 1.00 63.22 255 ALA A CA 1
ATOM 1921 C C . ALA A 1 255 ? 19.272 -18.275 19.565 1.00 63.22 255 ALA A C 1
ATOM 1923 O O . ALA A 1 255 ? 20.291 -17.611 19.753 1.00 63.22 255 ALA A O 1
ATOM 1924 N N . GLY A 1 256 ? 18.838 -19.155 20.477 1.00 56.50 256 GLY A N 1
ATOM 1925 C CA . GLY A 1 256 ? 19.597 -19.523 21.679 1.00 56.50 256 GLY A CA 1
ATOM 1926 C C . GLY A 1 256 ? 19.559 -18.504 22.822 1.00 56.50 256 GLY A C 1
ATOM 1927 O O . GLY A 1 256 ? 20.368 -18.594 23.746 1.00 56.50 256 GLY A O 1
ATOM 1928 N N . GLY A 1 257 ? 18.629 -17.550 22.796 1.00 52.91 257 GLY A N 1
ATOM 1929 C CA . GLY A 1 257 ? 18.364 -16.686 23.940 1.00 52.91 257 GLY A CA 1
ATOM 1930 C C . GLY A 1 257 ? 17.458 -17.399 24.934 1.00 52.91 257 GLY A C 1
ATOM 1931 O O . GLY A 1 257 ? 16.244 -17.245 24.868 1.00 52.91 257 GLY A O 1
ATOM 1932 N N . GLU A 1 258 ? 18.022 -18.172 25.864 1.00 49.41 258 GLU A N 1
ATOM 1933 C CA . GLU A 1 258 ? 17.268 -18.558 27.057 1.00 49.41 258 GLU A CA 1
ATOM 1934 C C . GLU A 1 258 ? 16.918 -17.265 27.804 1.00 49.41 258 GLU A C 1
ATOM 1936 O O . GLU A 1 258 ? 17.780 -16.617 28.402 1.00 49.41 258 GLU A O 1
ATOM 1941 N N . ALA A 1 259 ? 15.656 -16.838 27.696 1.00 58.53 259 ALA A N 1
ATOM 1942 C CA . ALA A 1 259 ? 15.149 -15.717 28.466 1.00 58.53 259 ALA A CA 1
ATOM 1943 C C . ALA A 1 259 ? 15.431 -16.009 29.950 1.00 58.53 259 ALA A C 1
ATOM 1945 O O . ALA A 1 259 ? 15.098 -17.102 30.426 1.00 58.53 259 ALA A O 1
ATOM 1946 N N . PRO A 1 260 ? 16.057 -15.083 30.698 1.00 52.69 260 PRO A N 1
ATOM 1947 C CA . PRO A 1 260 ? 16.298 -15.308 32.110 1.00 52.69 260 PRO A CA 1
ATOM 1948 C C . PRO A 1 260 ? 14.940 -15.548 32.767 1.00 52.69 260 PRO A C 1
ATOM 1950 O O . PRO A 1 260 ? 14.034 -14.722 32.642 1.00 52.69 260 PRO A O 1
ATOM 1953 N N . LYS A 1 261 ? 14.785 -16.701 33.436 1.00 55.31 261 LYS A N 1
ATOM 1954 C CA . LYS A 1 261 ? 13.598 -16.987 34.253 1.00 55.31 261 LYS A CA 1
ATOM 1955 C C . LYS A 1 261 ? 13.287 -15.739 35.077 1.00 55.31 261 LYS A C 1
ATOM 1957 O O . LYS A 1 261 ? 14.215 -15.242 35.723 1.00 55.31 261 LYS A O 1
ATOM 1962 N N . PRO A 1 262 ? 12.037 -15.239 35.075 1.00 51.91 262 PRO A N 1
ATOM 1963 C CA . PRO A 1 262 ? 11.694 -14.067 35.859 1.00 51.91 262 PRO A CA 1
ATOM 1964 C C . PRO A 1 262 ? 12.130 -14.335 37.295 1.00 51.91 262 PRO A C 1
ATOM 1966 O O . PRO A 1 262 ? 11.699 -15.310 37.922 1.00 51.91 262 PRO A O 1
ATOM 1969 N N . ALA A 1 263 ? 13.067 -13.517 37.775 1.00 57.88 263 ALA A N 1
ATOM 1970 C CA . ALA A 1 263 ? 13.478 -13.561 39.160 1.00 57.88 263 ALA A CA 1
ATOM 1971 C C . ALA A 1 263 ? 12.206 -13.398 39.991 1.00 57.88 263 ALA A C 1
ATOM 1973 O O . ALA A 1 263 ? 11.407 -12.490 39.752 1.00 57.88 263 ALA A O 1
ATOM 1974 N N . LYS A 1 264 ? 11.998 -14.338 40.915 1.00 55.22 264 LYS A N 1
ATOM 1975 C CA . LYS A 1 264 ? 10.914 -14.319 41.898 1.00 55.22 264 LYS A CA 1
ATOM 1976 C C . LYS A 1 264 ? 10.760 -12.875 42.398 1.00 55.22 264 LYS A C 1
ATOM 1978 O O . LYS A 1 264 ? 11.788 -12.315 42.784 1.00 55.22 264 LYS A O 1
ATOM 1983 N N . PRO A 1 265 ? 9.559 -12.268 42.356 1.00 48.66 265 PRO A N 1
ATOM 1984 C CA . PRO A 1 265 ? 9.411 -10.855 42.672 1.00 48.66 265 PRO A CA 1
ATOM 1985 C C . PRO A 1 265 ? 10.029 -10.600 44.044 1.00 48.66 265 PRO A C 1
ATOM 1987 O O . PRO A 1 265 ? 9.615 -11.200 45.041 1.00 48.66 265 PRO A O 1
ATOM 1990 N N . ALA A 1 266 ? 11.073 -9.768 44.071 1.00 59.25 266 ALA A N 1
ATOM 1991 C CA . ALA A 1 266 ? 11.494 -9.142 45.309 1.00 59.25 266 ALA A CA 1
ATOM 1992 C C . ALA A 1 266 ? 10.257 -8.408 45.839 1.00 59.25 266 ALA A C 1
ATOM 1994 O O . ALA A 1 266 ? 9.519 -7.803 45.060 1.00 59.25 266 ALA A O 1
ATOM 1995 N N . GLY A 1 267 ? 9.968 -8.583 47.130 1.00 62.59 267 GLY A N 1
ATOM 1996 C CA . GLY A 1 267 ? 8.790 -8.004 47.770 1.00 62.59 267 GLY A CA 1
ATOM 1997 C C . GLY A 1 267 ? 8.682 -6.491 47.540 1.00 62.59 267 GLY A C 1
ATOM 1998 O O . GLY A 1 267 ? 9.635 -5.876 47.064 1.00 62.59 267 GLY A O 1
ATOM 1999 N N . PRO A 1 268 ? 7.526 -5.887 47.864 1.00 61.06 268 PRO A N 1
ATOM 2000 C CA . PRO A 1 268 ? 7.277 -4.478 47.582 1.00 61.06 268 PRO A CA 1
ATOM 2001 C C . PRO A 1 268 ? 8.420 -3.613 48.123 1.00 61.06 268 PRO A C 1
ATOM 2003 O O . PRO A 1 268 ? 8.750 -3.704 49.308 1.00 61.06 268 PRO A O 1
ATOM 2006 N N . SER A 1 269 ? 9.028 -2.815 47.241 1.00 69.56 269 SER A N 1
ATOM 2007 C CA . SER A 1 269 ? 10.053 -1.833 47.597 1.00 69.56 269 SER A CA 1
ATOM 2008 C C . SER A 1 269 ? 9.523 -0.954 48.726 1.00 69.56 269 SER A C 1
ATOM 2010 O O . SER A 1 269 ? 8.380 -0.490 48.674 1.00 69.56 269 SER A O 1
ATOM 2012 N N . SER A 1 270 ? 10.317 -0.777 49.777 1.00 75.19 270 SER A N 1
ATOM 2013 C CA . SER A 1 270 ? 9.882 -0.015 50.941 1.00 75.19 270 SER A CA 1
ATOM 2014 C C . SER A 1 270 ? 9.824 1.476 50.599 1.00 75.19 270 SER A C 1
ATOM 2016 O O . SER A 1 270 ? 10.586 1.954 49.763 1.00 75.19 270 SER A O 1
ATOM 2018 N N . GLN A 1 271 ? 8.927 2.227 51.244 1.00 74.94 271 GLN A N 1
ATOM 2019 C CA . GLN A 1 271 ? 8.785 3.674 51.022 1.00 74.94 271 GLN A CA 1
ATOM 2020 C C . GLN A 1 271 ? 10.125 4.422 51.186 1.00 74.94 271 GLN A C 1
ATOM 2022 O O . GLN A 1 271 ? 10.400 5.360 50.450 1.00 74.94 271 GLN A O 1
ATOM 2027 N N . SER A 1 272 ? 11.006 3.939 52.068 1.00 75.38 272 SER A N 1
ATOM 2028 C CA . SER A 1 272 ? 12.356 4.480 52.255 1.00 75.38 272 SER A CA 1
ATOM 2029 C C . SER A 1 272 ? 13.270 4.336 51.035 1.00 75.38 272 SER A C 1
ATOM 2031 O O . SER A 1 272 ? 14.149 5.170 50.845 1.00 75.38 272 SER A O 1
ATOM 2033 N N . ASP A 1 273 ? 13.070 3.312 50.201 1.00 75.88 273 ASP A N 1
ATOM 2034 C CA . ASP A 1 273 ? 13.853 3.118 48.972 1.00 75.88 273 ASP A CA 1
ATOM 2035 C C . ASP A 1 273 ? 13.415 4.099 47.874 1.00 75.88 273 ASP A C 1
ATOM 2037 O O . ASP A 1 273 ? 14.209 4.466 47.010 1.00 75.88 273 ASP A O 1
ATOM 2041 N N . ILE A 1 274 ? 12.149 4.529 47.915 1.00 74.56 274 ILE A N 1
ATOM 2042 C CA . ILE A 1 274 ? 11.584 5.527 46.999 1.00 74.56 274 ILE A CA 1
ATOM 2043 C C . ILE A 1 274 ? 12.065 6.926 47.393 1.00 74.56 274 ILE A C 1
ATOM 2045 O O . ILE A 1 274 ? 12.451 7.701 46.522 1.00 74.56 274 ILE A O 1
ATOM 2049 N N . ASP A 1 275 ? 12.094 7.233 48.690 1.00 77.81 275 ASP A N 1
ATOM 2050 C CA . ASP A 1 275 ? 12.488 8.556 49.182 1.00 77.81 275 ASP A CA 1
ATOM 2051 C C . ASP A 1 275 ? 13.982 8.849 48.914 1.00 77.81 275 ASP A C 1
ATOM 2053 O O . ASP A 1 275 ? 14.347 9.981 48.610 1.00 77.81 275 ASP A O 1
ATOM 2057 N N . ALA A 1 276 ? 14.842 7.823 48.910 1.00 83.56 276 ALA A N 1
ATOM 2058 C CA . ALA A 1 276 ? 16.279 7.951 48.637 1.00 83.56 276 ALA A CA 1
ATOM 2059 C C . ALA A 1 276 ? 16.643 8.237 47.162 1.00 83.56 276 ALA A C 1
ATOM 2061 O O . ALA A 1 276 ? 17.803 8.501 46.858 1.00 83.56 276 ALA A O 1
ATOM 2062 N N . LEU A 1 277 ? 15.685 8.149 46.232 1.00 77.06 277 LEU A N 1
ATOM 2063 C CA . LEU A 1 277 ? 15.893 8.429 44.803 1.00 77.06 277 LEU A CA 1
ATOM 2064 C C . LEU A 1 277 ? 15.725 9.912 44.443 1.00 77.06 277 LEU A C 1
ATOM 2066 O O . LEU A 1 277 ? 16.045 10.298 43.318 1.00 77.06 277 LEU A O 1
ATOM 2070 N N . PHE A 1 278 ? 15.205 10.722 45.368 1.00 72.50 278 PHE A N 1
ATOM 2071 C CA . PHE A 1 278 ? 14.856 12.124 45.131 1.00 72.50 278 PHE A CA 1
ATOM 2072 C C . PHE A 1 278 ? 15.621 13.128 46.018 1.00 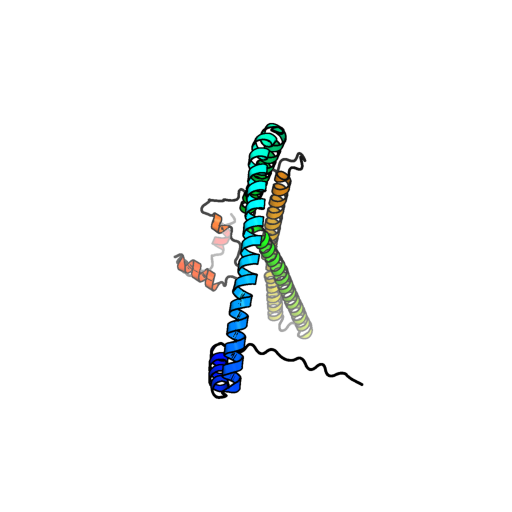72.50 278 PHE A C 1
ATOM 2074 O O . PHE A 1 278 ? 15.327 14.321 45.929 1.00 72.50 278 PHE A O 1
ATOM 2081 N N . ASP A 1 279 ? 16.609 12.664 46.794 1.00 58.97 279 ASP A N 1
ATOM 2082 C CA . ASP A 1 279 ? 17.619 13.480 47.504 1.00 58.97 279 ASP A CA 1
ATOM 2083 C C . ASP A 1 279 ? 18.967 13.474 46.756 1.00 58.97 279 ASP A C 1
ATOM 2085 O O . ASP A 1 279 ? 19.622 14.545 46.696 1.00 58.97 279 ASP A O 1
#

Mean predicted aligned error: 22.84 Å

Radius of gyration: 46.76 Å; Cα contacts (8 Å, |Δi|>4): 66; chains: 1; bounding box: 72×80×131 Å

Solvent-accessible surface area (backbone atoms only — not comparable to full-atom values): 16467 Å² total; per-residue (Å²): 136,85,83,82,82,81,78,81,78,82,73,84,73,48,78,68,56,46,54,53,51,50,57,58,47,57,70,40,73,67,50,42,57,50,49,54,54,49,53,54,49,50,53,59,50,52,57,53,55,54,51,50,50,52,50,53,50,50,52,52,52,52,50,50,51,52,51,50,50,53,50,54,60,48,48,67,62,57,68,73,76,49,65,67,60,56,48,53,53,50,51,53,50,49,50,50,50,50,52,52,48,50,51,49,52,49,57,68,69,46,58,86,57,56,62,60,50,44,51,53,49,33,51,53,39,51,54,51,38,51,54,48,52,52,52,31,51,50,51,35,49,53,29,51,52,49,39,49,55,48,52,55,47,46,75,72,68,50,83,84,54,52,66,63,50,50,52,52,38,51,53,30,53,49,49,33,59,57,34,58,51,50,54,57,60,39,52,55,40,50,50,52,34,53,54,46,51,52,51,51,50,53,51,50,52,52,51,47,59,72,68,60,64,93,64,96,72,86,82,76,89,81,81,77,92,78,68,80,56,93,61,54,77,71,73,64,71,83,69,99,57,88,78,53,67,69,60,54,54,50,50,46,57,72,70,68,57,78,72,76,72,80,70,75,77,75,70,83,79,51,71,71,66,58,57,67,75,80,116

Secondary structure (DSSP, 8-state):
--------------HHHHHHHHHHHTTSHHHHHHHHHHHHHHHHHHHHHHHHHHHHHHHHHHHHHHHHHHHHHHHHHHTTS-HHHHHHHHHHHHHHHHHHHHHHHHHHHS-TTHHHHHHHHHHHHHHHHHHHHHHHHHHHHHHHHHHHHHHHHHHHH-GGGHHHHHHHHHHHHHHHHHHTTHHHHHHHHHHHHHHHHHHHHHHHHHHHHHTT------------S---STTGGGG--S-SS---HHHHHHHHHHTT--------PPPPPPHHHHHTT--

pLDDT: mean 72.97, std 15.49, range [36.28, 96.62]

Sequence (279 aa):
MGQKTGVVETAAITAADYTAIEAELLNDPRTRAFLEKRDAHMRNVGASTSGDLLGMLRAEVGKLQSMSHQLSDGSIAIAGQHPHMHMMRQELRQLSSHIEQTKQEIAQMVPKDSANSRILAATSELDAIVTATERATSDILSAAEAIQATTERLARTGHIDVIEIATDIENHVMSILLACSFQDITGQRTTKVVNTLRYIEHRVAAMIGIWGVEGNGDPMMSTKPGDTRPDAHLLNGPALTDVSQDNIDALFNAAGGEAPKPAKPAGPSSQSDIDALFD

Foldseek 3Di:
DDDDDPDPPPDDQDPVNVVVVVVVLVVDPVSVVVVVVVVVVCVVVVVPPVVVVVVVVVVVVVVVVVVVVVVVVVVVVVVPPCPPVVVVVVVVVVVVVVVVVVVVVVVVVPPVCDLVVLVVLLVLLVVVLVVLVVVLVVQLVVLVVQLVVLVVVCVPPDDPCVPVSVVSNVVSVVSNVVSVCSVVSSVVSVVSSVVSVVVVVVVVVVVVVVVDPPDDDDDDDDDDDPPPPPCPVVPDDDDPDDDDVVNVVVVCVVVPPPPPDPDDDDPDDDPVVVVVVPD